Protein AF-A0A5J4SNT7-F1 (afdb_monomer)

Solvent-accessible surface area (backbone atoms only — not comparable to full-atom values): 12103 Å² total; per-residue (Å²): 135,90,83,84,77,77,83,80,76,66,86,78,70,76,77,79,67,93,61,86,72,79,62,50,72,71,27,48,51,52,26,48,53,50,50,53,53,43,68,78,40,42,68,60,55,51,53,56,29,48,77,66,75,66,65,48,70,68,52,49,52,51,38,52,52,53,49,40,53,39,26,30,68,73,50,86,74,92,50,66,64,66,51,46,56,53,49,33,52,52,48,46,52,52,50,51,57,50,52,53,52,51,51,54,51,50,53,51,51,52,50,53,51,50,56,49,54,54,50,53,52,53,52,50,52,55,51,52,53,51,50,53,42,50,50,57,51,50,51,53,52,50,50,53,41,53,77,76,40,54,73,69,56,32,50,51,47,52,55,50,64,74,41,54,87,84,60,51,60,67,61,50,20,73,74,67,78,45,54,52,66,56,52,52,49,53,53,50,51,54,51,51,51,58,72,68,35,63,65,59,51,50,51,51,48,64,60,68,74,117

Structure (mmCIF, N/CA/C/O backbone):
data_AF-A0A5J4SNT7-F1
#
_entry.id   AF-A0A5J4SNT7-F1
#
loop_
_atom_site.group_PDB
_atom_site.id
_atom_site.type_symbol
_atom_site.label_atom_id
_atom_site.label_alt_id
_atom_site.label_comp_id
_atom_site.label_asym_id
_atom_site.label_entity_id
_atom_site.label_seq_id
_atom_site.pdbx_PDB_ins_code
_atom_site.Cartn_x
_atom_site.Cartn_y
_atom_site.Cartn_z
_atom_site.occupancy
_atom_site.B_iso_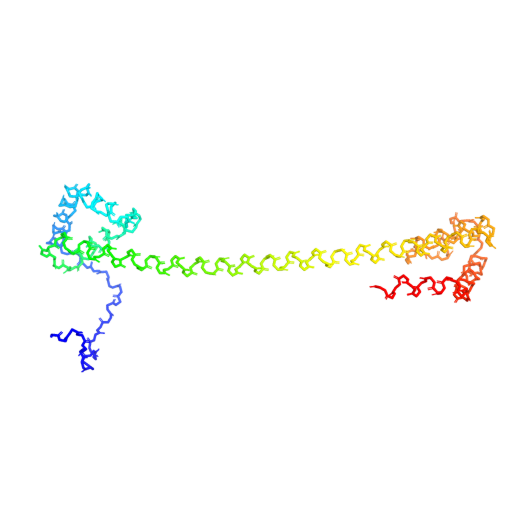or_equiv
_atom_site.auth_seq_id
_atom_site.auth_comp_id
_atom_site.auth_asym_id
_atom_site.auth_atom_id
_atom_site.pdbx_PDB_model_num
ATOM 1 N N . MET A 1 1 ? -31.719 -28.430 25.213 1.00 34.78 1 MET A N 1
ATOM 2 C CA . MET A 1 1 ? -32.317 -27.076 25.163 1.00 34.78 1 MET A CA 1
ATOM 3 C C . MET A 1 1 ? -31.913 -26.425 23.854 1.00 34.78 1 MET A C 1
ATOM 5 O O . MET A 1 1 ? -30.729 -26.205 23.641 1.00 34.78 1 MET A O 1
ATOM 9 N N . ILE A 1 2 ? -32.871 -26.209 22.953 1.00 31.12 2 ILE A N 1
ATOM 10 C CA . ILE A 1 2 ? -32.630 -25.654 21.617 1.00 31.12 2 ILE A CA 1
ATOM 11 C C . ILE A 1 2 ? -32.731 -24.134 21.728 1.00 31.12 2 ILE A C 1
ATOM 13 O O . ILE A 1 2 ? -33.821 -23.587 21.889 1.00 31.12 2 ILE A O 1
ATOM 17 N N . TYR A 1 3 ? -31.588 -23.457 21.684 1.00 41.41 3 TYR A N 1
ATOM 18 C CA . TYR A 1 3 ? -31.537 -22.004 21.601 1.00 41.41 3 TYR A CA 1
ATOM 19 C C . TYR A 1 3 ? -31.638 -21.579 20.136 1.00 41.41 3 TYR A C 1
ATOM 21 O O . TYR A 1 3 ? -30.741 -21.847 19.346 1.00 41.41 3 TYR A O 1
ATOM 29 N N . GLY A 1 4 ? -32.719 -20.872 19.802 1.00 49.88 4 GLY A N 1
ATOM 30 C CA . GLY A 1 4 ? -32.761 -19.978 18.647 1.00 49.88 4 GLY A CA 1
ATOM 31 C C . GLY A 1 4 ? -33.264 -20.579 17.338 1.00 49.88 4 GLY A C 1
ATOM 32 O O . GLY A 1 4 ? -32.484 -20.828 16.432 1.00 49.88 4 GLY A O 1
ATOM 33 N N . ASN A 1 5 ? -34.586 -20.668 17.175 1.00 40.50 5 ASN A N 1
ATOM 34 C CA . ASN A 1 5 ? -35.200 -20.319 15.892 1.00 40.50 5 ASN A CA 1
ATOM 35 C C . ASN A 1 5 ? -36.671 -19.941 16.106 1.00 40.50 5 ASN A C 1
ATOM 37 O O . ASN A 1 5 ? -37.537 -20.798 16.290 1.00 40.50 5 ASN A O 1
ATOM 41 N N . SER A 1 6 ? -36.973 -18.644 16.125 1.00 53.47 6 SER A N 1
ATOM 42 C CA . SER A 1 6 ? -38.349 -18.152 16.183 1.00 53.47 6 SER A CA 1
ATOM 43 C C . SER A 1 6 ? -39.002 -18.339 14.810 1.00 53.47 6 SER A C 1
ATOM 45 O O . SER A 1 6 ? -39.000 -17.407 14.009 1.00 53.47 6 SER A O 1
ATOM 47 N N . ARG A 1 7 ? -39.506 -19.558 14.556 1.00 46.84 7 ARG A N 1
ATOM 48 C CA . ARG A 1 7 ? -40.322 -20.047 13.419 1.00 46.84 7 ARG A CA 1
ATOM 49 C C . ARG A 1 7 ? -41.147 -18.967 12.686 1.00 46.84 7 ARG A C 1
ATOM 51 O O . ARG A 1 7 ? -42.356 -18.886 12.859 1.00 46.84 7 ARG A O 1
ATOM 58 N N . GLY A 1 8 ? -40.517 -18.115 11.880 1.00 50.66 8 GLY A N 1
ATOM 59 C CA . GLY A 1 8 ? -41.205 -17.142 11.021 1.00 50.66 8 GLY A CA 1
ATOM 60 C C . GLY A 1 8 ? -41.994 -16.011 11.710 1.00 50.66 8 GLY A C 1
ATOM 61 O O . GLY A 1 8 ? -42.564 -15.180 11.007 1.00 50.66 8 GLY A O 1
ATOM 62 N N . ASN A 1 9 ? -41.995 -15.890 13.043 1.00 46.34 9 ASN A N 1
ATOM 63 C CA . ASN A 1 9 ? -42.770 -14.871 13.783 1.00 46.34 9 ASN A CA 1
ATOM 64 C C . ASN A 1 9 ? -42.090 -13.483 13.863 1.00 46.34 9 ASN A C 1
ATOM 66 O O . ASN A 1 9 ? -42.285 -12.726 14.809 1.00 46.34 9 ASN A O 1
ATOM 70 N N . ASN A 1 10 ? -41.300 -13.114 12.851 1.00 57.38 10 ASN A N 1
ATOM 71 C CA . ASN A 1 10 ? -40.617 -11.814 12.772 1.00 57.38 10 ASN A CA 1
ATOM 72 C C . ASN A 1 10 ? -41.409 -10.746 11.991 1.00 57.38 10 ASN A C 1
ATOM 74 O O . ASN A 1 10 ? -40.852 -9.701 11.672 1.00 57.38 10 ASN A O 1
ATOM 78 N N . LYS A 1 11 ? -42.692 -10.984 11.678 1.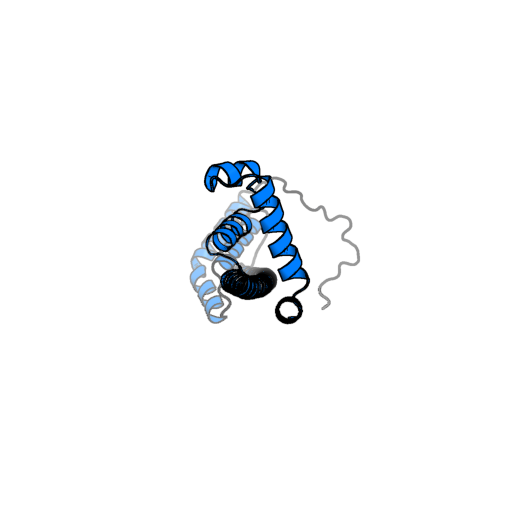00 50.22 11 LYS A N 1
ATOM 79 C CA . LYS A 1 11 ? -43.486 -10.123 10.778 1.00 50.22 11 LYS A CA 1
ATOM 80 C C . LYS A 1 11 ? -43.781 -8.712 11.319 1.00 50.22 11 LYS A C 1
ATOM 82 O O . LYS A 1 11 ? -44.055 -7.829 10.522 1.00 50.22 11 LYS A O 1
ATOM 87 N N . ASN A 1 12 ? -43.630 -8.477 12.628 1.00 46.34 12 ASN A N 1
ATOM 88 C CA . ASN A 1 12 ? -43.906 -7.183 13.279 1.00 46.34 12 ASN A CA 1
ATOM 89 C C . ASN A 1 12 ? -42.680 -6.562 13.977 1.00 46.34 12 ASN A C 1
ATOM 91 O O . ASN A 1 12 ? -42.817 -5.787 14.925 1.00 46.34 12 ASN A O 1
ATOM 95 N N . LYS A 1 13 ? -41.456 -6.904 13.557 1.00 54.69 13 LYS A N 1
ATOM 96 C CA . LYS A 1 13 ? -40.260 -6.229 14.078 1.00 54.69 13 LYS A CA 1
ATOM 97 C C . LYS A 1 13 ? -40.115 -4.867 13.405 1.00 54.69 13 LYS A C 1
ATOM 99 O O . LYS A 1 13 ? -39.511 -4.747 12.346 1.00 54.69 13 LYS A O 1
ATOM 104 N N . HIS A 1 14 ? -40.663 -3.832 14.034 1.00 45.19 14 HIS A N 1
ATOM 105 C CA . HIS A 1 14 ? -40.340 -2.454 13.686 1.00 45.19 14 HIS A CA 1
ATOM 106 C C . HIS A 1 14 ? -38.866 -2.199 14.008 1.00 45.19 14 HIS A C 1
ATOM 108 O O . HIS A 1 14 ? -38.476 -2.089 15.172 1.00 45.19 14 HIS A O 1
ATOM 114 N N . TYR A 1 15 ? -38.033 -2.112 12.975 1.00 50.12 15 TYR A N 1
ATOM 115 C CA . TYR A 1 15 ? -36.697 -1.554 13.111 1.00 50.12 15 TYR A CA 1
ATOM 116 C C . TYR A 1 15 ? -36.873 -0.085 13.482 1.00 50.12 15 TYR A C 1
ATOM 118 O O . TYR A 1 15 ? -37.334 0.721 12.675 1.00 50.12 15 TYR A O 1
ATOM 126 N N . LEU A 1 16 ? -36.588 0.241 14.742 1.00 46.38 16 LEU A N 1
ATOM 127 C CA . LEU A 1 16 ? -36.573 1.613 15.227 1.00 46.38 16 LEU A CA 1
ATOM 128 C C . LEU A 1 16 ? -35.542 2.385 14.391 1.00 46.38 16 LEU A C 1
ATOM 130 O O . LEU A 1 16 ? -34.340 2.301 14.643 1.00 46.38 16 LEU A O 1
ATOM 134 N N . THR A 1 17 ? -36.013 3.141 13.398 1.00 45.12 17 THR A N 1
ATOM 135 C CA . THR A 1 17 ? -35.302 4.309 12.874 1.00 45.12 17 THR A CA 1
ATOM 136 C C . THR A 1 17 ? -34.889 5.170 14.066 1.00 45.12 17 THR A C 1
ATOM 138 O O . THR A 1 17 ? -35.609 5.184 15.066 1.00 45.12 17 THR A O 1
ATOM 141 N N . LYS A 1 18 ? -33.716 5.823 14.002 1.00 46.06 18 LYS A N 1
ATOM 142 C CA . LYS A 1 18 ? -33.160 6.714 15.043 1.00 46.06 18 LYS A CA 1
ATOM 143 C C . LYS A 1 18 ? -34.158 7.834 15.399 1.00 46.06 18 LYS A C 1
ATOM 145 O O . LYS A 1 18 ? -34.003 8.977 14.996 1.00 46.06 18 LYS A O 1
ATOM 150 N N . LYS A 1 19 ? -35.210 7.502 16.141 1.00 48.84 19 LYS A N 1
ATOM 151 C CA . LYS A 1 19 ? -36.043 8.432 16.884 1.00 48.84 19 LYS A CA 1
ATOM 152 C C . LYS A 1 19 ? -35.165 8.916 18.024 1.00 48.84 19 LYS A C 1
ATOM 154 O O . LYS A 1 19 ? -34.514 8.086 18.661 1.00 48.84 19 LYS A O 1
ATOM 159 N N . ASN A 1 20 ? -35.138 10.224 18.261 1.00 52.22 20 ASN A N 1
ATOM 160 C CA . ASN A 1 20 ? -34.567 10.805 19.471 1.00 52.22 20 ASN A CA 1
ATOM 161 C C . ASN A 1 20 ? -35.189 10.074 20.663 1.00 52.22 20 ASN A C 1
ATOM 163 O O . ASN A 1 20 ? -36.351 10.299 21.002 1.00 52.22 20 ASN A O 1
ATOM 167 N N . LYS A 1 21 ? -34.467 9.094 21.211 1.00 58.69 21 LYS A N 1
ATOM 168 C CA . LYS A 1 21 ? -34.955 8.309 22.335 1.00 58.69 21 LYS A CA 1
ATOM 169 C C . LYS A 1 21 ? -34.925 9.243 23.529 1.00 58.69 21 LYS A C 1
ATOM 171 O O . LYS A 1 21 ? -33.850 9.608 23.994 1.00 58.69 21 LYS A O 1
ATOM 176 N N . LEU A 1 22 ? -36.106 9.655 23.969 1.00 60.50 22 LEU A N 1
ATOM 177 C CA . LEU A 1 22 ? -36.279 10.404 25.202 1.00 60.50 22 LEU A CA 1
ATOM 178 C C . LEU A 1 22 ? -35.740 9.540 26.347 1.00 60.50 22 LEU A C 1
ATOM 180 O O . LEU A 1 22 ? -36.200 8.419 26.562 1.00 60.50 22 LEU A O 1
ATOM 184 N N . THR A 1 23 ? -34.708 10.035 27.018 1.00 66.19 23 THR A N 1
ATOM 185 C CA . THR A 1 23 ? -34.144 9.425 28.220 1.00 66.19 23 THR A CA 1
ATOM 186 C C . THR A 1 23 ? -35.058 9.752 29.393 1.00 66.19 23 THR A C 1
ATOM 188 O O . THR A 1 23 ? -35.363 10.922 29.612 1.00 66.19 23 THR A O 1
ATOM 191 N N . SER A 1 24 ? -35.510 8.746 30.141 1.00 78.38 24 SER A N 1
ATOM 192 C CA . SER A 1 24 ? -36.202 8.981 31.412 1.00 78.38 24 SER A CA 1
ATOM 193 C C . SER A 1 24 ? -35.187 9.279 32.517 1.00 78.38 24 SER A C 1
ATOM 195 O O . SER A 1 24 ? -34.062 8.777 32.474 1.00 78.38 24 SER A O 1
ATOM 197 N N . GLU A 1 25 ? -35.589 10.041 33.535 1.00 79.38 25 GLU A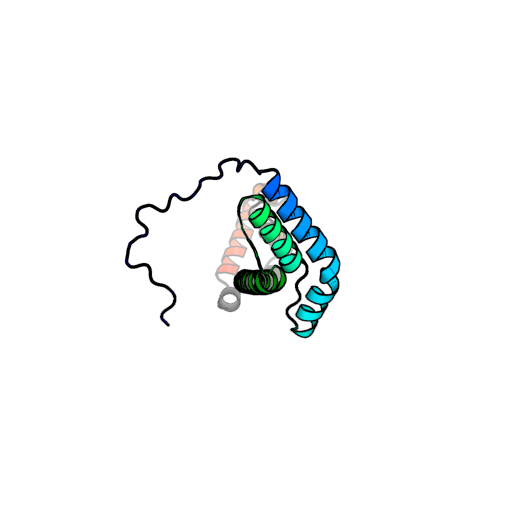 N 1
ATOM 198 C CA . GLU A 1 25 ? -34.760 10.301 34.725 1.00 79.38 25 GLU A CA 1
ATOM 199 C C . GLU A 1 25 ? -34.292 8.994 35.388 1.00 79.38 25 GLU A C 1
ATOM 201 O O . GLU A 1 25 ? -33.115 8.842 35.701 1.00 79.38 25 GLU A O 1
ATOM 206 N N . GLN A 1 26 ? -35.172 7.991 35.460 1.00 82.06 26 GLN A N 1
ATOM 207 C CA . GLN A 1 26 ? -34.846 6.655 35.977 1.00 82.06 26 GLN A CA 1
ATOM 208 C C . GLN A 1 26 ? -33.750 5.936 35.171 1.00 82.06 26 GLN A C 1
ATOM 210 O O . GLN A 1 26 ? -32.942 5.199 35.734 1.00 82.06 26 GLN A O 1
ATOM 215 N N . ASN A 1 27 ? -33.711 6.108 33.845 1.00 83.88 27 ASN A N 1
ATOM 216 C CA . ASN A 1 27 ? -32.673 5.484 33.022 1.00 83.88 27 ASN A CA 1
ATOM 217 C C . ASN A 1 27 ? -31.330 6.213 33.158 1.00 83.88 27 ASN A C 1
ATOM 219 O O . ASN A 1 27 ? -30.283 5.571 33.074 1.00 83.88 27 ASN A O 1
ATOM 223 N N . ILE A 1 28 ? -31.353 7.531 33.380 1.00 85.25 28 ILE A N 1
ATOM 224 C CA . ILE A 1 28 ? -30.153 8.328 33.668 1.00 85.25 28 ILE A CA 1
ATOM 225 C C . ILE A 1 28 ? -29.540 7.879 34.997 1.00 85.25 28 ILE A C 1
ATOM 227 O O . ILE A 1 28 ? -28.336 7.634 35.061 1.00 85.25 28 ILE A O 1
ATOM 231 N N . GLU A 1 29 ? -30.365 7.706 36.030 1.00 87.56 29 GLU A N 1
ATOM 232 C CA . GLU A 1 29 ? -29.931 7.222 37.343 1.00 87.56 29 GLU A CA 1
ATOM 233 C C . GLU A 1 29 ? -29.258 5.847 37.240 1.00 87.56 29 GLU A C 1
ATOM 235 O O . GLU A 1 29 ? -28.099 5.699 37.625 1.00 87.56 29 GLU A O 1
ATOM 240 N N . LYS A 1 30 ? -29.903 4.879 36.579 1.00 86.56 30 LYS A N 1
ATOM 241 C CA . LYS A 1 30 ? -29.327 3.543 36.336 1.00 86.56 30 LYS A CA 1
ATOM 242 C C . LYS A 1 30 ? -28.029 3.578 35.528 1.00 86.56 30 LYS A C 1
ATOM 244 O O . LYS A 1 30 ? -27.103 2.809 35.786 1.00 86.56 30 LYS A O 1
ATOM 249 N N . ALA A 1 31 ? -27.939 4.457 34.531 1.00 88.38 31 ALA A N 1
ATOM 250 C CA . ALA A 1 31 ? -26.723 4.607 33.739 1.00 88.38 31 ALA A CA 1
ATOM 251 C C . ALA A 1 31 ? -25.567 5.177 34.584 1.00 88.38 31 ALA A C 1
ATOM 253 O O . ALA A 1 31 ? -24.423 4.743 34.433 1.00 88.38 31 ALA A O 1
ATOM 254 N N . ASN A 1 32 ? -25.866 6.095 35.506 1.00 89.75 32 ASN A N 1
ATOM 255 C CA . ASN A 1 32 ? -24.898 6.636 36.459 1.00 89.75 32 ASN A CA 1
ATOM 256 C C . ASN A 1 32 ? -24.480 5.602 37.513 1.00 89.75 32 ASN A C 1
ATOM 258 O O . ASN A 1 32 ? -23.293 5.499 37.818 1.00 89.75 32 ASN A O 1
ATOM 262 N N . GLU A 1 33 ? -25.413 4.794 38.021 1.00 90.88 33 GLU A N 1
ATOM 263 C CA . GLU A 1 33 ? -25.107 3.663 38.907 1.00 90.88 33 GLU A CA 1
ATOM 264 C C . GLU A 1 33 ? -24.136 2.682 38.247 1.00 90.88 33 GLU A C 1
ATOM 266 O O . GLU A 1 33 ? -23.124 2.309 38.843 1.00 90.88 33 GLU A O 1
ATOM 271 N N . PHE A 1 34 ? -24.397 2.314 36.989 1.00 92.62 34 PHE A N 1
ATOM 272 C CA . PHE A 1 34 ? -23.485 1.484 36.206 1.00 92.62 34 PHE A CA 1
ATOM 273 C C . PHE A 1 34 ? -22.100 2.127 36.065 1.00 92.62 34 PHE A C 1
ATOM 275 O O . PHE A 1 34 ? -21.088 1.448 36.228 1.00 92.62 34 PHE A O 1
ATOM 282 N N . LEU A 1 35 ? -22.034 3.430 35.789 1.00 92.12 35 LEU A N 1
ATOM 283 C CA . LEU A 1 35 ? -20.770 4.144 35.608 1.00 92.12 35 LEU A CA 1
ATOM 284 C C . LEU A 1 35 ? -19.961 4.211 36.914 1.00 92.12 35 LEU A C 1
ATOM 286 O O . LEU A 1 35 ? -18.743 4.030 36.898 1.00 92.12 35 LEU A O 1
ATOM 290 N N . ASN A 1 36 ? -20.633 4.400 38.050 1.00 93.50 36 ASN A N 1
ATOM 291 C CA . ASN A 1 36 ? -20.015 4.345 39.375 1.00 93.50 36 ASN A CA 1
ATOM 292 C C . ASN A 1 36 ? -19.513 2.937 39.706 1.00 93.50 36 ASN A C 1
ATOM 294 O O . ASN A 1 36 ? -18.369 2.777 40.130 1.00 93.50 36 ASN A O 1
ATOM 298 N N . TRP A 1 37 ? -20.325 1.908 39.448 1.00 94.62 37 TRP A N 1
ATOM 299 C CA . TRP A 1 37 ? -19.898 0.517 39.581 1.00 94.62 37 TRP A CA 1
ATOM 300 C C . TRP A 1 37 ? -18.669 0.224 38.711 1.00 94.62 37 TRP A C 1
ATOM 302 O O . TRP A 1 37 ? -17.710 -0.387 39.183 1.00 94.62 37 TRP A O 1
ATOM 312 N N . PHE A 1 38 ? -18.668 0.695 37.463 1.00 92.88 38 PHE A N 1
ATOM 313 C CA . PHE A 1 38 ? -17.572 0.470 36.531 1.00 92.88 38 PHE A CA 1
ATOM 314 C C . PHE A 1 38 ? -16.278 1.118 37.021 1.00 92.88 38 PHE A C 1
ATOM 316 O O . PHE A 1 38 ? -15.257 0.444 37.063 1.00 92.88 38 PHE A O 1
ATOM 323 N N . LYS A 1 39 ? -16.327 2.377 37.476 1.00 92.56 39 LYS A N 1
ATOM 324 C CA . LYS A 1 39 ? -15.165 3.075 38.056 1.00 92.56 39 LYS A CA 1
ATOM 325 C C . LYS A 1 39 ? -14.526 2.295 39.207 1.00 92.56 39 LYS A C 1
ATOM 327 O O . LYS A 1 39 ? -13.307 2.219 39.279 1.00 92.56 39 LYS A O 1
ATOM 332 N N . LEU A 1 40 ? -15.336 1.686 40.077 1.00 93.81 40 LEU A N 1
ATOM 333 C CA . LEU A 1 40 ? -14.845 0.893 41.211 1.00 93.81 40 LEU A CA 1
ATOM 334 C C . LEU A 1 40 ? -14.259 -0.467 40.797 1.00 93.81 40 LEU A C 1
ATOM 336 O O . LEU A 1 40 ? -13.443 -1.026 41.521 1.00 93.81 40 LEU A O 1
ATOM 340 N N . ASN A 1 41 ? -14.683 -1.018 39.657 1.00 91.75 41 ASN A N 1
ATOM 341 C CA . ASN A 1 41 ? -14.305 -2.363 39.209 1.00 91.75 41 ASN A CA 1
ATOM 342 C C . ASN A 1 41 ? -13.368 -2.364 37.990 1.00 91.75 41 ASN A C 1
ATOM 344 O O . ASN A 1 41 ? -12.958 -3.435 37.542 1.00 91.75 41 ASN A O 1
ATOM 348 N N . GLN A 1 42 ? -13.025 -1.195 37.449 1.00 90.88 42 GLN A N 1
ATOM 349 C CA . GLN A 1 42 ? -12.283 -1.047 36.200 1.00 90.88 42 GLN A CA 1
ATOM 350 C C . GLN A 1 42 ? -10.950 -1.796 36.240 1.00 90.88 42 GLN A C 1
ATOM 352 O O . GLN A 1 42 ? -10.700 -2.631 35.372 1.00 90.88 42 GLN A O 1
ATOM 357 N N . ASP A 1 43 ? -10.131 -1.564 37.264 1.00 92.00 43 ASP A N 1
ATOM 358 C CA . ASP A 1 43 ? -8.812 -2.196 37.372 1.00 92.00 43 ASP A CA 1
ATOM 359 C C . ASP A 1 43 ? -8.918 -3.716 37.467 1.00 92.00 43 ASP A C 1
ATOM 361 O O . ASP A 1 43 ? -8.127 -4.449 36.874 1.00 92.00 43 ASP A O 1
ATOM 365 N N . PHE A 1 44 ? -9.929 -4.217 38.177 1.00 91.69 44 PHE A N 1
ATOM 366 C CA . PHE A 1 44 ? -10.184 -5.648 38.268 1.00 91.69 44 PHE A CA 1
ATOM 367 C C . PHE A 1 44 ? -10.558 -6.243 36.902 1.00 91.69 44 PHE A C 1
ATOM 369 O O . PHE A 1 44 ? -10.022 -7.284 36.518 1.00 91.69 44 PHE A O 1
ATOM 376 N N . LEU A 1 45 ? -11.441 -5.576 36.152 1.00 90.25 45 LEU A N 1
ATOM 377 C CA . LEU A 1 45 ? -11.862 -6.007 34.817 1.00 90.25 45 LEU A CA 1
ATOM 378 C C . LEU A 1 45 ? -10.698 -5.969 33.818 1.00 90.25 45 LEU A C 1
ATOM 380 O O . LEU A 1 45 ? -10.504 -6.927 33.073 1.00 90.25 45 LEU A O 1
ATOM 384 N N . ILE A 1 46 ? -9.888 -4.909 33.844 1.00 91.56 46 ILE A N 1
ATOM 385 C CA . ILE A 1 46 ? -8.688 -4.782 33.008 1.00 91.56 46 ILE A CA 1
ATOM 386 C C . ILE A 1 46 ? -7.709 -5.913 33.326 1.00 91.56 46 ILE A C 1
ATOM 388 O O . ILE A 1 46 ? -7.311 -6.655 32.431 1.00 91.56 46 ILE A O 1
ATOM 392 N N . ASN A 1 47 ? -7.377 -6.113 34.603 1.00 90.50 47 ASN A N 1
ATOM 393 C CA . ASN A 1 47 ? -6.459 -7.171 35.022 1.00 90.50 47 ASN A CA 1
ATOM 394 C C . ASN A 1 47 ? -6.972 -8.571 34.652 1.00 90.50 47 ASN A C 1
ATOM 396 O O . ASN A 1 47 ? -6.180 -9.445 34.292 1.00 90.50 47 ASN A O 1
ATOM 400 N N . GLN A 1 48 ? -8.288 -8.796 34.706 1.00 89.38 48 GLN A N 1
ATOM 401 C CA . GLN A 1 48 ? -8.898 -10.049 34.267 1.00 89.38 48 GLN A CA 1
ATOM 402 C C . GLN A 1 48 ? -8.669 -10.299 32.768 1.00 89.38 48 GLN A C 1
ATOM 404 O O . GLN A 1 48 ? -8.332 -11.421 32.385 1.00 89.38 48 GLN A O 1
ATOM 409 N N . GLU A 1 49 ? -8.820 -9.278 31.927 1.00 88.44 49 GLU A N 1
ATOM 410 C CA . GLU A 1 49 ? -8.648 -9.402 30.475 1.00 88.44 49 GLU A CA 1
ATOM 411 C C . GLU A 1 49 ? -7.172 -9.423 30.048 1.00 88.44 49 GLU A C 1
ATOM 413 O O . GLU A 1 49 ? -6.819 -10.141 29.110 1.00 88.44 49 GLU A O 1
ATOM 418 N N . ILE A 1 50 ? -6.285 -8.743 30.786 1.00 90.12 50 ILE A N 1
ATOM 419 C CA . ILE A 1 50 ? -4.827 -8.847 30.611 1.00 90.12 50 ILE A CA 1
ATOM 420 C C . ILE A 1 50 ? -4.366 -10.281 30.884 1.00 90.12 50 ILE A C 1
ATOM 422 O O . ILE A 1 50 ? -3.650 -10.860 30.072 1.00 90.12 50 ILE A O 1
ATOM 426 N N . ARG A 1 51 ? -4.830 -10.907 31.976 1.00 88.75 51 ARG A N 1
ATOM 427 C CA . ARG A 1 51 ? -4.513 -12.318 32.282 1.00 88.75 51 ARG A CA 1
ATOM 428 C C . ARG A 1 51 ? -4.996 -13.290 31.204 1.00 88.75 51 ARG A C 1
ATOM 430 O O . ARG A 1 51 ? -4.433 -14.368 31.059 1.00 88.75 51 ARG A O 1
ATOM 437 N N . ARG A 1 52 ? -6.040 -12.922 30.458 1.00 86.12 52 ARG A N 1
ATOM 438 C CA . ARG A 1 52 ? -6.574 -13.689 29.319 1.00 86.12 52 ARG A CA 1
ATOM 439 C C . ARG A 1 52 ? -5.868 -13.379 27.999 1.00 86.12 52 ARG A C 1
ATOM 441 O O . ARG A 1 52 ? -6.257 -13.943 26.982 1.00 86.12 52 ARG A O 1
ATOM 448 N N . ASN A 1 53 ? -4.878 -12.486 28.014 1.00 84.88 53 ASN A N 1
ATOM 449 C CA . ASN A 1 53 ? -4.167 -11.975 26.845 1.00 84.88 53 ASN A CA 1
ATOM 450 C C . ASN A 1 53 ? -5.096 -11.405 25.754 1.00 84.88 53 ASN A C 1
ATOM 452 O O . ASN A 1 53 ? -4.793 -11.469 24.568 1.00 84.88 53 ASN A O 1
ATOM 456 N N . ASN A 1 54 ? -6.249 -10.870 26.164 1.00 84.25 54 ASN A N 1
ATOM 457 C CA . ASN A 1 54 ? -7.301 -10.373 25.274 1.00 84.25 54 ASN A CA 1
ATOM 458 C C . ASN A 1 54 ? -7.639 -8.906 25.557 1.00 84.25 54 ASN A C 1
ATOM 460 O O . ASN A 1 54 ? -8.703 -8.424 25.163 1.00 84.25 54 ASN A O 1
ATOM 464 N N . TYR A 1 55 ? -6.770 -8.193 26.276 1.00 90.94 55 TYR A N 1
ATOM 465 C CA . TYR A 1 55 ? -6.993 -6.794 26.604 1.00 90.94 55 TYR A CA 1
ATOM 466 C C . TYR A 1 55 ? -6.706 -5.886 25.402 1.00 90.94 55 TYR A C 1
ATOM 468 O O . TYR A 1 55 ? -5.600 -5.857 24.870 1.00 90.94 55 TYR A O 1
ATOM 476 N N . ASN A 1 56 ? -7.717 -5.124 25.001 1.00 92.00 56 ASN A N 1
ATOM 477 C CA . ASN A 1 56 ? -7.670 -4.086 23.989 1.00 92.00 56 ASN A CA 1
ATOM 478 C C . ASN A 1 56 ? -8.421 -2.874 24.554 1.00 92.00 56 ASN A C 1
ATOM 480 O O . ASN A 1 56 ? -9.639 -2.918 24.738 1.00 92.00 56 ASN A O 1
ATOM 484 N N . HIS A 1 57 ? -7.676 -1.807 24.840 1.00 91.31 57 HIS A N 1
ATOM 485 C CA . HIS A 1 57 ? -8.191 -0.599 25.483 1.00 91.31 57 HIS A CA 1
ATOM 486 C C . HIS A 1 57 ? -9.325 0.069 24.686 1.00 91.31 57 HIS A C 1
ATOM 488 O O . HIS A 1 57 ? -10.320 0.507 25.270 1.00 91.31 57 HIS A O 1
ATOM 494 N N . ASP A 1 58 ? -9.217 0.105 23.359 1.00 92.06 58 ASP A N 1
ATOM 495 C CA . ASP A 1 58 ? -10.200 0.770 22.499 1.00 92.06 58 ASP A CA 1
ATOM 496 C C . ASP A 1 58 ? -11.519 0.003 22.498 1.00 92.06 58 ASP A C 1
ATOM 498 O O . ASP A 1 58 ? -12.588 0.573 22.721 1.00 92.06 58 ASP A O 1
ATOM 502 N N . VAL A 1 59 ? -11.441 -1.322 22.349 1.00 92.38 59 VAL A N 1
ATOM 503 C CA . VAL A 1 59 ? -12.613 -2.201 22.423 1.00 92.38 59 VAL A CA 1
ATOM 504 C C . VAL A 1 59 ? -13.238 -2.161 23.819 1.00 92.38 59 VAL A C 1
ATOM 506 O O . VAL A 1 59 ? -14.462 -2.211 23.957 1.00 92.38 59 VAL A O 1
ATOM 509 N N . PHE A 1 60 ? -12.423 -2.049 24.867 1.00 93.31 60 PHE A N 1
ATOM 510 C CA . PHE A 1 60 ? -12.883 -1.973 26.251 1.00 93.31 60 PHE A CA 1
ATOM 511 C C . PHE A 1 60 ? -13.668 -0.679 26.505 1.00 93.31 60 PHE A C 1
ATOM 513 O O . PHE A 1 60 ? -14.786 -0.719 27.026 1.00 93.31 60 PHE A O 1
ATOM 520 N N . THR A 1 61 ? -13.134 0.450 26.038 1.00 92.88 61 THR A N 1
ATOM 521 C CA . THR A 1 61 ? -13.771 1.771 26.122 1.00 92.88 61 THR A CA 1
ATOM 522 C C . THR A 1 61 ? -15.053 1.835 25.288 1.00 92.88 61 THR A C 1
ATOM 524 O O . THR A 1 61 ? -16.093 2.287 25.768 1.00 92.88 61 THR A O 1
ATOM 527 N N . ASP A 1 62 ? -15.036 1.312 24.063 1.00 92.69 62 ASP A N 1
ATOM 528 C CA . ASP A 1 62 ? -16.229 1.235 23.214 1.00 92.69 62 ASP A CA 1
ATOM 529 C C . ASP A 1 62 ? -17.314 0.337 23.836 1.00 92.69 62 ASP A C 1
ATOM 531 O O . ASP A 1 62 ? -18.506 0.652 23.805 1.00 92.69 62 ASP A O 1
ATOM 535 N N . THR A 1 63 ? -16.915 -0.755 24.495 1.00 93.50 63 THR A N 1
ATOM 536 C CA . THR A 1 63 ? -17.842 -1.628 25.230 1.00 93.50 63 THR A CA 1
ATOM 537 C C . THR A 1 63 ? -18.521 -0.887 26.379 1.00 93.50 63 THR A C 1
ATOM 539 O O . THR A 1 63 ? -19.744 -0.989 26.521 1.00 93.50 63 THR A O 1
ATOM 542 N N . LEU A 1 64 ? -17.762 -0.105 27.153 1.00 94.06 64 LEU A N 1
ATOM 543 C CA . LEU A 1 64 ? -18.299 0.760 28.205 1.00 94.06 64 LEU A CA 1
ATOM 544 C C . LEU A 1 64 ? -19.348 1.726 27.643 1.00 94.06 64 LEU A C 1
ATOM 546 O O . LEU A 1 64 ? -20.479 1.757 28.133 1.00 94.06 64 LEU A O 1
ATOM 550 N N . LEU A 1 65 ? -19.005 2.467 26.586 1.00 92.31 65 LEU A N 1
ATOM 551 C CA . LEU A 1 65 ? -19.901 3.449 25.969 1.00 92.31 65 LEU A CA 1
ATOM 552 C C . LEU A 1 65 ? -21.165 2.794 25.403 1.00 92.31 65 LEU A C 1
ATOM 554 O O . LEU A 1 65 ? -22.277 3.288 25.603 1.00 92.31 65 LEU A O 1
ATOM 558 N N . LYS A 1 66 ? -21.029 1.646 24.732 1.00 90.88 66 LYS A N 1
ATOM 559 C CA . LYS A 1 66 ? -22.166 0.876 24.207 1.00 90.88 66 LYS A CA 1
ATOM 560 C C . LYS A 1 66 ? -23.089 0.397 25.319 1.00 90.88 66 LYS A C 1
ATOM 562 O O . LYS A 1 66 ? -24.308 0.432 25.147 1.00 90.88 66 LYS A O 1
ATOM 567 N N . MET A 1 67 ? -22.540 -0.069 26.438 1.00 91.69 67 MET A N 1
ATOM 568 C CA . MET A 1 67 ? -23.341 -0.498 27.582 1.00 91.69 67 MET A CA 1
ATOM 569 C C . MET A 1 67 ? -24.041 0.671 28.262 1.00 91.69 67 MET A C 1
ATOM 571 O O . MET A 1 67 ? -25.252 0.593 28.457 1.00 91.69 67 MET A O 1
ATOM 575 N N . TYR A 1 68 ? -23.320 1.760 28.528 1.00 91.00 68 TYR A N 1
ATOM 576 C CA . TYR A 1 68 ? -23.882 2.986 29.089 1.00 91.00 68 TYR A CA 1
ATOM 577 C C . TYR A 1 68 ? -25.057 3.491 28.245 1.00 91.00 68 TYR A C 1
ATOM 579 O O . TYR A 1 68 ? -26.170 3.636 28.746 1.00 91.00 68 TYR A O 1
ATOM 587 N N . ASN A 1 69 ? -24.852 3.632 26.932 1.00 88.88 69 ASN A N 1
ATOM 588 C CA . ASN A 1 69 ? -25.898 4.059 26.006 1.00 88.88 69 ASN A CA 1
ATOM 589 C C . ASN A 1 69 ? -27.084 3.084 25.984 1.00 88.88 69 ASN A C 1
ATOM 591 O O . ASN A 1 69 ? -28.237 3.501 25.904 1.00 88.88 69 ASN A O 1
ATOM 595 N N . LYS A 1 70 ? -26.841 1.771 26.066 1.00 87.50 70 LYS A N 1
ATOM 596 C CA . LYS A 1 70 ? -27.933 0.791 26.134 1.00 87.50 70 LYS A CA 1
ATOM 597 C C . LYS A 1 70 ? -28.781 0.974 27.391 1.00 87.50 70 LYS A C 1
ATOM 599 O O . LYS A 1 70 ? -30.005 0.961 27.264 1.00 87.50 70 LYS A O 1
ATOM 604 N N . ILE A 1 71 ? -28.159 1.156 28.556 1.00 87.75 71 ILE A N 1
ATOM 605 C CA . ILE A 1 71 ? -28.861 1.379 29.831 1.00 87.75 71 ILE A CA 1
ATOM 606 C C . ILE A 1 71 ? -29.647 2.689 29.771 1.00 87.75 71 ILE A C 1
ATOM 608 O O . ILE A 1 71 ? -30.857 2.680 29.991 1.00 87.75 71 ILE A O 1
ATOM 612 N N . LEU A 1 72 ? -28.991 3.771 29.340 1.00 86.56 72 LEU A N 1
ATOM 613 C CA . LEU A 1 72 ? -29.579 5.103 29.193 1.00 86.56 72 LEU A CA 1
ATOM 614 C C . LEU A 1 72 ? -30.870 5.092 28.355 1.00 86.56 72 LEU A C 1
ATOM 616 O O . LEU A 1 72 ? -31.805 5.848 28.617 1.00 86.56 72 LEU A O 1
ATOM 620 N N . TYR A 1 73 ? -30.938 4.218 27.348 1.00 82.19 73 TYR A N 1
ATOM 621 C CA . TYR A 1 73 ? -32.042 4.212 26.397 1.00 82.19 73 TYR A CA 1
ATOM 622 C C . TYR A 1 73 ? -33.142 3.175 26.623 1.00 82.19 73 TYR A C 1
ATOM 624 O O . TYR A 1 73 ? -34.208 3.406 26.058 1.00 82.19 73 TYR A O 1
ATOM 632 N N . ASN A 1 74 ? -32.909 2.063 27.341 1.00 80.50 74 ASN A N 1
ATOM 633 C CA . ASN A 1 74 ? -33.952 1.223 27.984 1.00 80.50 74 ASN A CA 1
ATOM 634 C C . ASN A 1 74 ? -33.444 -0.114 28.572 1.00 80.50 74 ASN A C 1
ATOM 636 O O . ASN A 1 74 ? -34.258 -0.954 28.966 1.00 80.50 74 ASN A O 1
ATOM 640 N N . ALA A 1 75 ? -32.146 -0.422 28.517 1.00 79.88 75 ALA A N 1
ATOM 641 C CA . ALA A 1 75 ? -31.676 -1.755 28.887 1.00 79.88 75 ALA A CA 1
ATOM 642 C C . ALA A 1 75 ? -31.701 -1.945 30.407 1.00 79.88 75 ALA A C 1
ATOM 644 O O . ALA A 1 75 ? -31.036 -1.223 31.142 1.00 79.88 75 ALA A O 1
ATOM 645 N N . GLN A 1 76 ? -32.431 -2.962 30.863 1.00 81.44 76 GLN A N 1
ATOM 646 C CA . GLN A 1 76 ? -32.365 -3.437 32.242 1.00 81.44 76 GLN A CA 1
ATOM 647 C C . GLN A 1 76 ? -31.251 -4.483 32.334 1.00 81.44 76 GLN A C 1
ATOM 649 O O . GLN A 1 76 ? -31.307 -5.507 31.649 1.00 81.44 76 GLN A O 1
ATOM 654 N N . ILE A 1 77 ? -30.226 -4.212 33.140 1.00 82.94 77 ILE A N 1
ATOM 655 C CA . ILE A 1 77 ? -29.090 -5.115 33.342 1.00 82.94 77 ILE A CA 1
ATOM 656 C C . ILE A 1 77 ? -28.984 -5.403 34.834 1.00 82.94 77 ILE A C 1
ATOM 658 O O . ILE A 1 77 ? -28.735 -4.497 35.618 1.00 82.94 77 ILE A O 1
ATOM 662 N N . ASN A 1 78 ? -29.165 -6.669 35.206 1.00 82.56 78 ASN A N 1
ATOM 663 C CA . ASN A 1 78 ? -29.114 -7.100 36.605 1.00 82.56 78 ASN A CA 1
ATOM 664 C C . ASN A 1 78 ? -27.693 -7.499 37.040 1.00 82.56 78 ASN A C 1
ATOM 666 O O . ASN A 1 78 ? -27.345 -7.361 38.205 1.00 82.56 78 ASN A O 1
ATOM 670 N N . ASP A 1 79 ? -26.873 -7.996 36.107 1.00 88.88 79 ASP A N 1
ATOM 671 C CA . ASP A 1 79 ? -25.477 -8.378 36.345 1.00 88.88 79 ASP A CA 1
ATOM 672 C C . ASP A 1 79 ? -24.558 -7.590 35.409 1.00 88.88 79 ASP A C 1
ATOM 674 O O . ASP A 1 79 ? -24.343 -7.960 34.249 1.00 88.88 79 ASP A O 1
ATOM 678 N N . TYR A 1 80 ? -24.024 -6.479 35.918 1.00 89.44 80 TYR A N 1
ATOM 679 C CA . TYR A 1 80 ? -23.112 -5.628 35.159 1.00 89.44 80 TYR A CA 1
ATOM 680 C C . TYR A 1 80 ? -21.822 -6.355 34.780 1.00 89.44 80 TYR A C 1
ATOM 682 O O . TYR A 1 80 ? -21.337 -6.174 33.664 1.00 89.44 80 TYR A O 1
ATOM 690 N N . ARG A 1 81 ? -21.293 -7.223 35.652 1.00 89.25 81 ARG A N 1
ATOM 691 C CA . ARG A 1 81 ? -20.033 -7.931 35.406 1.00 89.25 81 ARG A CA 1
ATOM 692 C C . ARG A 1 81 ? -20.187 -8.942 34.281 1.00 89.25 81 ARG A C 1
ATOM 694 O O . ARG A 1 81 ? -19.451 -8.877 33.297 1.00 89.25 81 ARG A O 1
ATOM 701 N N . GLY A 1 82 ? -21.139 -9.865 34.412 1.00 87.94 82 GLY A N 1
ATOM 702 C CA . GLY A 1 82 ? -21.363 -10.911 33.417 1.00 87.94 82 GLY A CA 1
ATOM 703 C C . GLY A 1 82 ? -21.754 -10.331 32.061 1.00 87.94 82 GLY A C 1
ATOM 704 O O . GLY A 1 82 ? -21.254 -10.773 31.020 1.00 87.94 82 GLY A O 1
ATOM 705 N N . TYR A 1 83 ? -22.587 -9.288 32.064 1.00 91.06 83 TYR A N 1
ATOM 706 C CA . TYR A 1 83 ? -22.971 -8.610 30.833 1.00 91.06 83 TYR A CA 1
ATOM 707 C C . TYR A 1 83 ? -21.787 -7.876 30.190 1.00 91.06 83 TYR A C 1
ATOM 709 O O . TYR A 1 83 ? -21.601 -7.997 28.977 1.00 91.06 83 TYR A O 1
ATOM 717 N N . PHE A 1 84 ? -20.951 -7.186 30.977 1.00 91.62 84 PHE A N 1
ATOM 718 C CA . PHE A 1 84 ? -19.760 -6.503 30.468 1.00 91.62 84 PHE A CA 1
ATOM 719 C C . PHE A 1 84 ? -18.750 -7.479 29.875 1.00 91.62 84 PHE A C 1
ATOM 721 O O . PHE A 1 84 ? -18.348 -7.300 28.728 1.00 91.62 84 PHE A O 1
ATOM 728 N N . SER A 1 85 ? -18.402 -8.560 30.579 1.00 89.38 85 SER A N 1
ATOM 729 C CA . SER A 1 85 ? -17.474 -9.569 30.050 1.00 89.38 85 SER A CA 1
ATOM 730 C C . SER A 1 85 ? -17.972 -10.183 28.737 1.00 89.38 85 SER A C 1
ATOM 732 O O . SER A 1 85 ? -17.191 -10.386 27.808 1.00 89.38 85 SER A O 1
ATOM 734 N N . ARG A 1 86 ? -19.280 -10.447 28.619 1.00 89.69 86 ARG A N 1
ATOM 735 C CA . ARG A 1 86 ? -19.869 -10.991 27.386 1.00 89.69 86 ARG A CA 1
ATOM 736 C C . ARG A 1 86 ? -19.876 -9.977 26.242 1.00 89.69 86 ARG A C 1
ATOM 738 O O . ARG A 1 86 ? -19.590 -10.342 25.097 1.00 89.69 86 ARG A O 1
ATOM 745 N N . ALA A 1 87 ? -20.226 -8.727 26.537 1.00 91.56 87 ALA A N 1
ATOM 746 C CA . ALA A 1 87 ? -20.223 -7.646 25.560 1.00 91.56 87 ALA A CA 1
ATOM 747 C C . ALA A 1 87 ? -18.802 -7.382 25.048 1.00 91.56 87 ALA A C 1
ATOM 749 O O . ALA A 1 87 ? -18.600 -7.326 23.837 1.00 91.56 87 ALA A O 1
ATOM 750 N N . TYR A 1 88 ? -17.830 -7.327 25.959 1.00 93.00 88 TYR A N 1
ATOM 751 C CA . TYR A 1 88 ? -16.421 -7.142 25.643 1.00 93.00 88 TYR A CA 1
ATOM 752 C C . TYR A 1 88 ? -15.901 -8.264 24.746 1.00 93.00 88 TYR A C 1
ATOM 754 O O . TYR A 1 88 ? -15.423 -7.987 23.654 1.00 93.00 88 TYR A O 1
ATOM 762 N N . TYR A 1 89 ? -16.113 -9.531 25.120 1.00 90.50 89 TYR A N 1
ATOM 763 C CA . TYR A 1 89 ? -15.725 -10.677 24.290 1.00 90.50 89 TYR A CA 1
ATOM 764 C C . TYR A 1 89 ? -16.291 -10.594 22.864 1.00 90.50 89 TYR A C 1
ATOM 766 O O . TYR A 1 89 ? -15.573 -10.792 21.884 1.00 90.50 89 TYR A O 1
ATOM 774 N N . THR A 1 90 ? -17.580 -10.263 22.742 1.00 91.50 90 THR A N 1
ATOM 775 C CA . THR A 1 90 ? -18.247 -10.153 21.437 1.00 91.50 90 THR A CA 1
ATOM 776 C C . THR A 1 90 ? -17.653 -9.019 20.602 1.00 91.50 90 THR A C 1
ATOM 778 O O . THR A 1 90 ? -17.400 -9.202 19.413 1.00 91.50 90 THR A O 1
ATOM 781 N N . ASN A 1 91 ? -17.406 -7.861 21.218 1.00 92.00 91 ASN A N 1
ATOM 782 C CA . ASN A 1 91 ? -16.817 -6.711 20.539 1.00 92.00 91 ASN A CA 1
ATOM 783 C C . ASN A 1 91 ? -15.361 -6.986 20.131 1.00 92.00 91 ASN A C 1
ATOM 785 O O . ASN A 1 91 ? -14.983 -6.654 19.012 1.00 92.00 91 ASN A O 1
ATOM 789 N N . THR A 1 92 ? -14.571 -7.655 20.975 1.00 91.62 92 THR A N 1
ATOM 790 C CA . THR A 1 92 ? -13.188 -8.049 20.664 1.00 91.62 92 THR A CA 1
ATOM 791 C C . THR A 1 92 ? -13.145 -9.027 19.499 1.00 91.62 92 THR A C 1
ATOM 793 O O . THR A 1 92 ? -12.349 -8.858 18.579 1.00 91.62 92 THR A O 1
ATOM 796 N N . PHE A 1 93 ? -14.041 -10.016 19.484 1.00 90.06 93 PHE A N 1
ATOM 797 C CA . PHE A 1 93 ? -14.153 -10.944 18.362 1.00 90.06 93 PHE A CA 1
ATOM 798 C C . PHE A 1 93 ? -14.494 -10.214 17.055 1.00 90.06 93 PHE A C 1
ATOM 800 O O . PHE A 1 93 ? -13.831 -10.417 16.041 1.00 90.06 93 PHE A O 1
ATOM 807 N N . GLN A 1 94 ? -15.484 -9.316 17.084 1.00 89.94 94 GLN A N 1
ATOM 808 C CA . GLN A 1 94 ? -15.863 -8.516 15.915 1.00 89.94 94 GLN A CA 1
ATOM 809 C C . GLN A 1 94 ? -14.720 -7.620 15.429 1.00 89.94 94 GLN A C 1
ATOM 811 O O . GLN A 1 94 ? -14.456 -7.577 14.229 1.00 89.94 94 GLN A O 1
ATOM 816 N N . TYR A 1 95 ? -14.028 -6.947 16.351 1.00 92.12 95 TYR A N 1
ATOM 817 C CA . TYR A 1 95 ? -12.863 -6.120 16.050 1.00 92.12 95 TYR A CA 1
ATOM 818 C C . TYR A 1 95 ? -11.767 -6.937 15.360 1.00 92.12 95 TYR A C 1
ATOM 820 O O . TYR A 1 95 ? -11.286 -6.546 14.300 1.00 92.12 95 TYR A O 1
ATOM 828 N N . ASN A 1 96 ? -11.435 -8.114 15.897 1.00 89.38 96 ASN A N 1
ATOM 829 C CA . ASN A 1 96 ? -10.432 -8.993 15.302 1.00 89.38 96 ASN A CA 1
ATOM 830 C C . ASN A 1 96 ? -10.849 -9.468 13.904 1.00 89.38 96 ASN A C 1
ATOM 832 O O . ASN A 1 96 ? -10.029 -9.449 12.994 1.00 89.38 96 ASN A O 1
ATOM 836 N N . CYS A 1 97 ? -12.120 -9.824 13.693 1.00 88.00 97 CYS A N 1
ATOM 837 C CA . CYS A 1 97 ? -12.610 -10.195 12.364 1.00 88.00 97 CYS A CA 1
ATOM 838 C C . CYS A 1 97 ? -12.489 -9.057 11.343 1.00 88.00 97 CYS A C 1
ATOM 840 O O . CYS A 1 97 ? -12.176 -9.320 10.183 1.00 88.00 97 CYS A O 1
ATOM 842 N N . LEU A 1 98 ? -12.763 -7.812 11.744 1.00 89.75 98 LEU A N 1
ATOM 843 C CA . LEU A 1 98 ? -12.601 -6.648 10.869 1.00 89.75 98 LEU A CA 1
ATOM 844 C C . LEU A 1 98 ? -11.122 -6.401 10.565 1.00 89.75 98 LEU A C 1
ATOM 846 O O . LEU A 1 98 ? -10.749 -6.326 9.399 1.00 89.75 98 LEU A O 1
ATOM 850 N N . LYS A 1 99 ? -10.274 -6.409 11.595 1.00 88.94 99 LYS A N 1
ATOM 851 C CA . LYS A 1 99 ? -8.828 -6.220 11.456 1.00 88.94 99 LYS A CA 1
ATOM 852 C C . LYS A 1 99 ? -8.174 -7.290 10.579 1.00 88.94 99 LYS A C 1
ATOM 854 O O . LYS A 1 99 ? -7.326 -6.978 9.755 1.00 88.94 99 LYS A O 1
ATOM 859 N N . SER A 1 100 ? -8.587 -8.554 10.696 1.00 86.44 100 SER A N 1
ATOM 860 C CA . SER A 1 100 ? -8.098 -9.625 9.818 1.00 86.44 100 SER A CA 1
ATOM 861 C C . SER A 1 100 ? -8.464 -9.394 8.351 1.00 86.44 100 SER A C 1
ATOM 863 O O . SER A 1 100 ? -7.661 -9.706 7.477 1.00 86.44 100 SER A O 1
ATOM 865 N N . LYS A 1 101 ? -9.649 -8.837 8.067 1.00 85.38 101 LYS A N 1
ATOM 866 C CA . LYS A 1 101 ? -10.049 -8.487 6.696 1.00 85.38 101 LYS A CA 1
ATOM 867 C C . LYS A 1 101 ? -9.245 -7.310 6.152 1.00 85.38 101 LYS A C 1
ATOM 869 O O . LYS A 1 101 ? -8.823 -7.365 5.004 1.00 85.38 101 LYS A O 1
ATOM 874 N N . GLU A 1 102 ? -9.018 -6.283 6.968 1.00 84.94 102 GLU A N 1
ATOM 875 C CA . GLU A 1 102 ? -8.169 -5.142 6.600 1.00 84.94 102 GLU A CA 1
ATOM 876 C C . GLU A 1 102 ? -6.734 -5.590 6.316 1.00 84.94 102 GLU A C 1
ATOM 878 O O . GLU A 1 102 ? -6.175 -5.238 5.285 1.00 84.94 102 GLU A O 1
ATOM 883 N N . ASN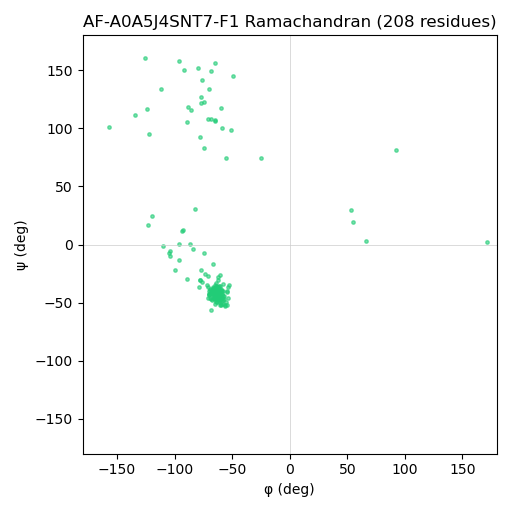 A 1 103 ? -6.166 -6.448 7.167 1.00 82.94 103 ASN A N 1
ATOM 884 C CA . ASN A 1 103 ? -4.827 -6.992 6.952 1.00 82.94 103 ASN A CA 1
ATOM 885 C C . ASN A 1 103 ? -4.729 -7.803 5.651 1.00 82.94 103 ASN A C 1
ATOM 887 O O . ASN A 1 103 ? -3.747 -7.665 4.931 1.00 82.94 103 ASN A O 1
ATOM 891 N N . ALA A 1 104 ? -5.735 -8.625 5.335 1.00 79.56 104 ALA A N 1
ATOM 892 C CA . ALA A 1 104 ? -5.759 -9.387 4.086 1.00 79.56 104 ALA A CA 1
ATOM 893 C C . ALA A 1 104 ? -5.842 -8.474 2.850 1.00 79.56 104 ALA A C 1
ATOM 895 O O . ALA A 1 104 ? -5.185 -8.733 1.846 1.00 79.56 104 ALA A O 1
ATOM 896 N N . LEU A 1 105 ? -6.618 -7.388 2.933 1.00 79.44 105 LEU A N 1
ATOM 897 C CA . LEU A 1 105 ? -6.690 -6.385 1.871 1.00 79.44 105 LEU A CA 1
ATOM 898 C C . LEU A 1 105 ? -5.346 -5.667 1.690 1.00 79.44 105 LEU A C 1
ATOM 900 O O . LEU A 1 105 ? -4.876 -5.535 0.566 1.00 79.44 105 LEU A O 1
ATOM 904 N N . ASN A 1 106 ? -4.712 -5.251 2.787 1.00 76.62 106 ASN A N 1
ATOM 905 C CA . ASN A 1 106 ? -3.420 -4.567 2.745 1.00 76.62 106 ASN A CA 1
ATOM 906 C C . ASN A 1 106 ? -2.319 -5.463 2.165 1.00 76.62 106 ASN A C 1
ATOM 908 O O . ASN A 1 106 ? -1.545 -4.997 1.341 1.00 76.62 106 ASN A O 1
ATOM 912 N N . GLN A 1 107 ? -2.300 -6.753 2.518 1.00 77.75 107 GLN A N 1
ATOM 913 C CA . GLN A 1 107 ? -1.373 -7.721 1.920 1.00 77.75 107 GLN A CA 1
ATOM 914 C C . GLN A 1 107 ? -1.579 -7.873 0.409 1.00 77.75 107 GLN A C 1
ATOM 916 O O . GLN A 1 107 ? -0.606 -7.962 -0.330 1.00 77.75 107 GLN A O 1
ATOM 921 N N . SER A 1 108 ? -2.830 -7.877 -0.065 1.00 74.19 108 SER A N 1
ATOM 922 C CA . SER A 1 108 ? -3.111 -7.899 -1.506 1.00 74.19 108 SER A CA 1
ATOM 923 C C . SER A 1 108 ? -2.551 -6.658 -2.202 1.00 74.19 108 SER A C 1
ATOM 925 O O . SER A 1 108 ? -1.905 -6.782 -3.232 1.00 74.19 108 SER A O 1
ATOM 927 N N . ILE A 1 109 ? -2.755 -5.476 -1.614 1.00 75.31 109 ILE A N 1
ATOM 928 C CA . ILE A 1 109 ? -2.266 -4.207 -2.169 1.00 75.31 109 ILE A CA 1
ATOM 929 C C . ILE A 1 109 ? -0.732 -4.168 -2.192 1.00 75.31 109 ILE A C 1
ATOM 931 O O . ILE A 1 109 ? -0.149 -3.722 -3.175 1.00 75.31 109 ILE A O 1
ATOM 935 N N . GLU A 1 110 ? -0.068 -4.629 -1.129 1.00 71.62 110 GLU A N 1
ATOM 936 C CA . GLU A 1 110 ? 1.398 -4.701 -1.074 1.00 71.62 110 GLU A CA 1
ATOM 937 C C . GLU A 1 110 ? 1.963 -5.621 -2.163 1.00 71.62 110 GLU A C 1
ATOM 939 O O . GLU A 1 110 ? 2.920 -5.240 -2.837 1.00 71.62 110 GLU A O 1
ATOM 944 N N . ASN A 1 111 ? 1.335 -6.778 -2.391 1.00 72.56 111 ASN A N 1
ATOM 945 C CA . ASN A 1 111 ? 1.733 -7.691 -3.461 1.00 72.56 111 ASN A CA 1
ATOM 946 C C . ASN A 1 111 ? 1.560 -7.051 -4.849 1.00 72.56 111 ASN A C 1
ATOM 948 O O . ASN A 1 111 ? 2.489 -7.096 -5.651 1.00 72.56 111 ASN A O 1
ATOM 952 N N . ASP A 1 112 ? 0.424 -6.393 -5.109 1.00 66.06 112 ASP A N 1
ATOM 953 C CA . ASP A 1 112 ? 0.156 -5.725 -6.394 1.00 66.06 112 ASP A CA 1
ATOM 954 C C . ASP A 1 112 ? 1.170 -4.595 -6.677 1.00 66.06 112 ASP A C 1
ATOM 956 O O . ASP A 1 112 ? 1.645 -4.417 -7.804 1.00 66.06 112 ASP A O 1
ATOM 960 N N . ILE A 1 113 ? 1.537 -3.823 -5.645 1.00 73.38 113 ILE A N 1
ATOM 961 C CA . ILE A 1 113 ? 2.563 -2.774 -5.748 1.00 73.38 113 ILE A CA 1
ATOM 962 C C . ILE A 1 113 ? 3.923 -3.391 -6.075 1.00 73.38 113 ILE A C 1
ATOM 964 O O . ILE A 1 113 ? 4.647 -2.866 -6.922 1.00 73.38 113 ILE A O 1
ATOM 968 N N . GLN A 1 114 ? 4.274 -4.497 -5.421 1.00 69.25 114 GLN A N 1
ATOM 969 C CA . GLN A 1 114 ? 5.559 -5.150 -5.630 1.00 69.25 114 GLN A CA 1
ATOM 970 C C . GLN A 1 114 ? 5.678 -5.749 -7.038 1.00 69.25 114 GLN A C 1
ATOM 972 O O . GLN A 1 114 ? 6.690 -5.522 -7.699 1.00 69.25 114 GLN A O 1
ATOM 977 N N . GLU A 1 115 ? 4.621 -6.391 -7.545 1.00 65.69 115 GLU A N 1
ATOM 978 C CA . GLU A 1 115 ? 4.563 -6.856 -8.938 1.00 65.69 115 GLU A CA 1
ATOM 979 C C . GLU A 1 115 ? 4.697 -5.696 -9.937 1.00 65.69 115 GLU A C 1
ATOM 981 O O . GLU A 1 115 ? 5.383 -5.814 -10.952 1.00 65.69 115 GLU A O 1
ATOM 986 N N . THR A 1 116 ? 4.082 -4.544 -9.654 1.00 66.50 116 THR A N 1
ATOM 987 C CA . THR A 1 116 ? 4.190 -3.358 -10.522 1.00 66.50 116 THR A CA 1
ATOM 988 C C . THR A 1 116 ? 5.629 -2.836 -10.581 1.00 66.50 116 THR A C 1
ATOM 990 O O . THR A 1 116 ? 6.156 -2.595 -11.665 1.00 66.50 116 THR A O 1
ATOM 993 N N . ILE A 1 117 ? 6.298 -2.720 -9.429 1.00 69.69 117 ILE A N 1
ATOM 994 C CA . ILE A 1 117 ? 7.691 -2.254 -9.350 1.00 69.69 117 ILE A CA 1
ATOM 995 C C . ILE A 1 117 ? 8.640 -3.208 -10.090 1.00 69.69 117 ILE A C 1
ATOM 997 O O . ILE A 1 117 ? 9.546 -2.755 -10.789 1.00 69.69 117 ILE A O 1
ATOM 1001 N N . GLU A 1 118 ? 8.447 -4.521 -9.951 1.00 64.88 118 GLU A N 1
ATOM 1002 C CA . GLU A 1 118 ? 9.272 -5.522 -10.636 1.00 64.88 118 GLU A CA 1
ATOM 1003 C C . GLU A 1 118 ? 9.125 -5.435 -12.163 1.00 64.88 118 GLU A C 1
ATOM 1005 O O . GLU A 1 118 ? 10.132 -5.439 -12.879 1.00 64.88 118 GLU A O 1
ATOM 1010 N N . ASN A 1 119 ? 7.898 -5.253 -12.658 1.00 63.97 119 ASN A N 1
ATOM 1011 C CA . ASN A 1 119 ? 7.632 -5.064 -14.085 1.00 63.97 119 ASN A CA 1
ATOM 1012 C C . ASN A 1 119 ? 8.269 -3.772 -14.634 1.00 63.97 119 ASN A C 1
ATOM 1014 O O . ASN A 1 119 ? 8.899 -3.800 -15.695 1.00 63.97 119 ASN A O 1
ATOM 1018 N N . ASP A 1 120 ? 8.180 -2.661 -13.898 1.00 65.88 120 ASP A N 1
ATOM 1019 C CA . ASP A 1 120 ? 8.764 -1.373 -14.302 1.00 65.88 120 ASP A CA 1
ATOM 1020 C C . ASP A 1 120 ? 10.302 -1.435 -14.391 1.00 65.88 120 ASP A C 1
ATOM 1022 O O . ASP A 1 120 ? 10.919 -0.864 -15.301 1.00 65.88 120 ASP A O 1
ATOM 1026 N N . ILE A 1 121 ? 10.948 -2.158 -13.468 1.00 69.94 121 ILE A N 1
ATOM 1027 C CA . ILE A 1 121 ? 12.400 -2.389 -13.492 1.00 69.94 121 ILE A CA 1
ATOM 1028 C C . ILE A 1 121 ? 12.785 -3.227 -14.716 1.00 69.94 121 ILE A C 1
ATOM 1030 O O . ILE A 1 121 ? 13.766 -2.912 -15.399 1.00 69.94 121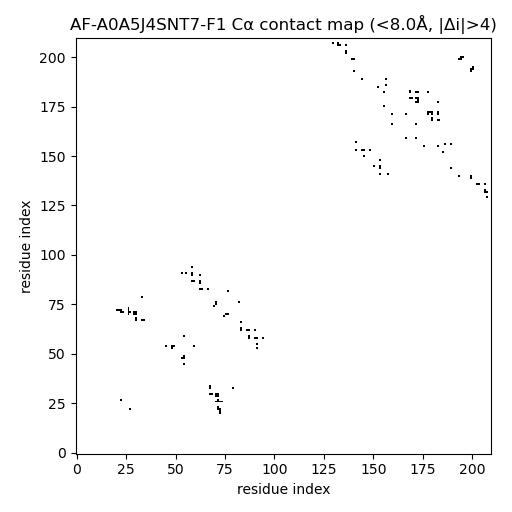 ILE A O 1
ATOM 1034 N N . GLU A 1 122 ? 12.023 -4.277 -15.025 1.00 65.56 122 GLU A N 1
ATOM 1035 C CA . GLU A 1 122 ? 12.293 -5.127 -16.184 1.00 65.56 122 GLU A CA 1
ATOM 1036 C C . GLU A 1 122 ? 12.142 -4.357 -17.508 1.00 65.56 122 GLU A C 1
ATOM 1038 O O . GLU A 1 122 ? 12.998 -4.461 -18.395 1.00 65.56 122 GLU A O 1
ATOM 1043 N N . GLU A 1 123 ? 11.110 -3.520 -17.636 1.00 66.12 123 GLU A N 1
ATOM 1044 C CA . GLU A 1 123 ? 10.902 -2.669 -18.811 1.00 66.12 123 GLU A CA 1
ATOM 1045 C C . GLU A 1 123 ? 12.003 -1.606 -18.962 1.00 66.12 123 GLU A C 1
ATOM 1047 O O . GLU A 1 123 ? 12.523 -1.381 -20.066 1.00 66.12 123 GLU A O 1
ATOM 1052 N N . THR A 1 124 ? 12.434 -1.005 -17.851 1.00 68.12 124 THR A N 1
ATOM 1053 C CA . THR A 1 124 ? 13.533 -0.030 -17.835 1.00 68.12 124 THR A CA 1
ATOM 1054 C C . THR A 1 124 ? 14.846 -0.671 -18.287 1.00 68.12 124 THR A C 1
ATOM 1056 O O . THR A 1 124 ? 15.525 -0.132 -19.165 1.00 68.12 124 THR A O 1
ATOM 1059 N N . ASN A 1 125 ? 15.175 -1.858 -17.771 1.00 65.62 125 ASN A N 1
ATOM 1060 C CA . ASN A 1 125 ? 16.379 -2.599 -18.156 1.00 65.62 125 ASN A CA 1
ATOM 1061 C C . ASN A 1 125 ? 16.362 -2.992 -19.642 1.00 65.62 125 ASN A C 1
ATOM 1063 O O . ASN A 1 125 ? 17.364 -2.829 -20.341 1.00 65.62 125 ASN A O 1
ATOM 1067 N N . ARG A 1 126 ? 15.212 -3.443 -20.163 1.00 66.12 126 ARG A N 1
ATOM 1068 C CA . ARG A 1 126 ? 15.045 -3.736 -21.599 1.00 66.12 126 ARG A CA 1
ATOM 1069 C C . ARG A 1 126 ? 15.233 -2.488 -22.462 1.00 66.12 126 ARG A C 1
ATOM 1071 O O . ARG A 1 126 ? 15.808 -2.572 -23.548 1.00 66.12 126 ARG A O 1
ATOM 1078 N N . THR A 1 127 ? 14.766 -1.333 -21.996 1.00 66.62 127 THR A N 1
ATOM 1079 C CA . THR A 1 127 ? 14.909 -0.058 -22.713 1.00 66.62 127 THR A CA 1
ATOM 1080 C C . THR A 1 127 ? 16.361 0.420 -22.724 1.00 66.62 127 THR A C 1
ATOM 1082 O O . THR A 1 127 ? 16.863 0.805 -23.780 1.00 66.62 127 THR A O 1
ATOM 1085 N N . GLN A 1 128 ? 17.065 0.323 -21.595 1.00 65.06 128 GLN A N 1
ATOM 1086 C CA . GLN A 1 128 ? 18.487 0.666 -21.494 1.00 65.06 128 GLN A CA 1
ATOM 1087 C C . GLN A 1 128 ? 19.367 -0.249 -22.355 1.00 65.06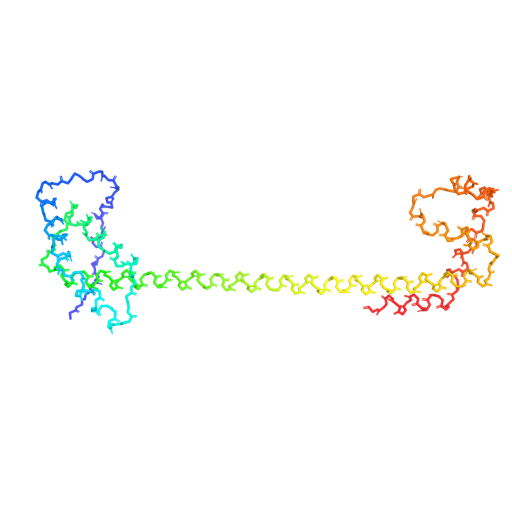 128 GLN A C 1
ATOM 1089 O O . GLN A 1 128 ? 20.252 0.237 -23.054 1.00 65.06 128 GLN A O 1
ATOM 1094 N N . LEU A 1 129 ? 19.091 -1.557 -22.380 1.00 63.91 129 LEU A N 1
ATOM 1095 C CA . LEU A 1 129 ? 19.826 -2.504 -23.224 1.00 63.91 129 LEU A CA 1
ATOM 1096 C C . LEU A 1 129 ? 19.641 -2.195 -24.719 1.00 63.91 129 LEU A C 1
ATOM 1098 O O . LEU A 1 129 ? 20.600 -2.221 -25.488 1.00 63.91 129 LEU A O 1
ATOM 1102 N N . LYS A 1 130 ? 18.417 -1.838 -25.131 1.00 66.81 130 LYS A N 1
ATOM 1103 C CA . LYS A 1 130 ? 18.140 -1.395 -26.506 1.00 66.81 130 LYS A CA 1
ATOM 1104 C C . LYS A 1 130 ? 18.878 -0.102 -26.852 1.00 66.81 130 LYS A C 1
ATOM 1106 O O . LYS A 1 130 ? 19.405 -0.012 -27.956 1.00 66.81 130 LYS A O 1
ATOM 1111 N N . GLN A 1 131 ? 18.936 0.862 -25.931 1.00 66.88 131 GLN A N 1
ATOM 1112 C CA . GLN A 1 131 ? 19.684 2.112 -26.115 1.00 66.88 131 GLN A CA 1
ATOM 1113 C C . GLN A 1 131 ? 21.190 1.852 -26.267 1.00 66.88 131 GLN A C 1
ATOM 1115 O O . GLN A 1 131 ? 21.794 2.308 -27.235 1.00 66.88 131 GLN A O 1
ATOM 1120 N N . PHE A 1 132 ? 21.768 1.025 -25.397 1.00 64.25 132 PHE A N 1
ATOM 1121 C CA . PHE A 1 132 ? 23.176 0.635 -25.474 1.00 64.25 132 PHE A CA 1
ATOM 1122 C C . PHE A 1 132 ? 23.521 -0.043 -26.812 1.00 64.25 132 PHE A C 1
ATOM 1124 O O . PHE A 1 132 ? 24.478 0.339 -27.484 1.00 64.25 132 PHE A O 1
ATOM 1131 N N . ASN A 1 133 ? 22.693 -0.993 -27.258 1.00 69.19 133 ASN A N 1
ATOM 1132 C CA . ASN A 1 133 ? 22.882 -1.666 -28.546 1.00 69.19 133 ASN A CA 1
ATOM 1133 C C . ASN A 1 133 ? 22.753 -0.700 -29.739 1.00 69.19 133 ASN A C 1
ATOM 1135 O O . ASN A 1 133 ? 23.420 -0.880 -30.761 1.00 69.19 133 ASN A O 1
ATOM 1139 N N . THR A 1 134 ? 21.893 0.323 -29.644 1.00 73.38 134 THR A N 1
ATOM 1140 C CA . THR A 1 134 ? 21.808 1.361 -30.681 1.00 73.38 134 THR A CA 1
ATOM 1141 C C . THR A 1 134 ? 23.029 2.272 -30.694 1.00 73.38 134 THR A C 1
ATOM 1143 O O . THR A 1 134 ? 23.483 2.617 -31.784 1.00 73.38 134 THR A O 1
ATOM 1146 N N . ASP A 1 135 ? 23.595 2.599 -29.532 1.00 77.25 135 ASP A N 1
ATOM 1147 C CA . ASP A 1 135 ? 24.802 3.420 -29.425 1.00 77.25 135 ASP A CA 1
ATOM 1148 C C . ASP A 1 135 ? 26.016 2.697 -30.028 1.00 77.25 135 ASP A C 1
ATOM 1150 O O . ASP A 1 135 ? 26.723 3.278 -30.853 1.00 77.25 135 ASP A O 1
ATOM 1154 N N . GLU A 1 136 ? 26.182 1.395 -29.760 1.00 81.62 136 GLU A N 1
ATOM 1155 C CA . GLU A 1 136 ? 27.254 0.585 -30.365 1.00 81.62 136 GLU A CA 1
ATOM 1156 C C . GLU A 1 136 ? 27.151 0.551 -31.905 1.00 81.62 136 GLU A C 1
ATOM 1158 O O . GLU A 1 136 ? 28.148 0.630 -32.635 1.00 81.62 136 GLU A O 1
ATOM 1163 N N . LEU A 1 137 ? 25.926 0.449 -32.436 1.00 83.88 137 LEU A N 1
ATOM 1164 C CA . LEU A 1 137 ? 25.698 0.482 -33.879 1.00 83.88 137 LEU A CA 1
ATOM 1165 C C . LEU A 1 137 ? 26.008 1.867 -34.470 1.00 83.88 137 LEU A C 1
ATOM 1167 O O . LEU A 1 137 ? 26.574 1.943 -35.563 1.00 83.88 137 LEU A O 1
ATOM 1171 N N . ILE A 1 138 ? 25.656 2.949 -33.768 1.00 85.00 138 ILE A N 1
ATOM 1172 C CA . ILE A 1 138 ? 25.957 4.328 -34.180 1.00 85.00 138 ILE A CA 1
ATOM 1173 C C . ILE A 1 138 ? 27.470 4.553 -34.231 1.00 85.00 138 ILE A C 1
ATOM 1175 O O . ILE A 1 138 ? 27.961 5.082 -35.230 1.00 85.00 138 ILE A O 1
ATOM 1179 N N . GLU A 1 139 ? 28.210 4.117 -33.211 1.00 86.75 139 GLU A N 1
ATOM 1180 C CA . GLU A 1 139 ? 29.673 4.212 -33.174 1.00 86.75 139 GLU A CA 1
ATOM 1181 C C . GLU A 1 139 ? 30.309 3.464 -34.345 1.00 86.75 139 GLU A C 1
ATOM 1183 O O . GLU A 1 139 ? 31.108 4.040 -35.081 1.00 86.75 139 GLU A O 1
ATOM 1188 N N . THR A 1 140 ? 29.858 2.234 -34.607 1.00 87.06 140 THR A N 1
ATOM 1189 C CA . THR A 1 140 ? 30.358 1.429 -35.735 1.00 87.06 140 THR A CA 1
ATOM 1190 C C . THR A 1 140 ? 30.091 2.110 -37.083 1.00 87.06 140 THR A C 1
ATOM 1192 O O . THR A 1 140 ? 30.943 2.119 -37.972 1.00 87.06 140 THR A O 1
ATOM 1195 N N . ILE A 1 141 ? 28.907 2.710 -37.258 1.00 88.88 141 ILE A N 1
ATOM 1196 C CA . ILE A 1 141 ? 28.578 3.475 -38.468 1.00 88.88 141 ILE A CA 1
ATOM 1197 C C . ILE A 1 141 ? 29.480 4.712 -38.581 1.00 88.88 141 ILE A C 1
ATOM 1199 O O . ILE A 1 141 ? 29.916 5.051 -39.680 1.00 88.88 141 ILE A O 1
ATOM 1203 N N . PHE A 1 142 ? 29.768 5.402 -37.478 1.00 90.94 142 PHE A N 1
ATOM 1204 C CA . PHE A 1 142 ? 30.660 6.560 -37.486 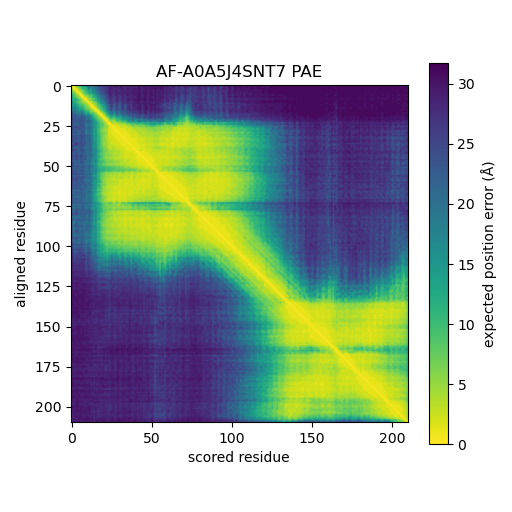1.00 90.94 142 PHE A CA 1
ATOM 1205 C C . PHE A 1 142 ? 32.107 6.189 -37.798 1.00 90.94 142 PHE A C 1
ATOM 1207 O O . PHE A 1 142 ? 32.737 6.910 -38.569 1.00 90.94 142 PHE A O 1
ATOM 1214 N N . GLU A 1 143 ? 32.617 5.080 -37.273 1.00 91.12 143 GLU A N 1
ATOM 1215 C CA . GLU A 1 143 ? 33.941 4.561 -37.628 1.00 91.12 143 GLU A CA 1
ATOM 1216 C C . GLU A 1 143 ? 34.020 4.223 -39.117 1.00 91.12 143 GLU A C 1
ATOM 1218 O O . GLU A 1 143 ? 34.890 4.748 -39.810 1.00 91.12 143 GLU A O 1
ATOM 1223 N N . TYR A 1 144 ? 33.040 3.481 -39.640 1.00 92.12 144 TYR A N 1
ATOM 1224 C CA . TYR A 1 144 ? 32.964 3.160 -41.065 1.00 92.12 144 TYR A CA 1
ATOM 1225 C C . TYR A 1 144 ? 32.984 4.420 -41.945 1.00 92.12 144 TYR A C 1
ATOM 1227 O O . TYR A 1 144 ? 33.772 4.533 -42.884 1.00 92.12 144 TYR A O 1
ATOM 1235 N N . VAL A 1 145 ? 32.150 5.418 -41.636 1.00 91.88 145 VAL A N 1
ATOM 1236 C CA . VAL A 1 145 ? 32.127 6.658 -42.429 1.00 91.88 145 VAL A CA 1
ATOM 1237 C C . VAL A 1 145 ? 33.445 7.425 -42.287 1.00 91.88 145 VAL A C 1
ATOM 1239 O O . VAL A 1 145 ? 33.922 7.986 -43.268 1.00 91.88 145 VAL A O 1
ATOM 1242 N N . LYS A 1 146 ? 34.063 7.439 -41.103 1.00 92.25 146 LYS A N 1
ATOM 1243 C CA . LYS A 1 146 ? 35.348 8.112 -40.868 1.00 92.25 146 LYS A CA 1
ATOM 1244 C C . LYS A 1 146 ? 36.492 7.496 -41.680 1.00 92.25 146 LYS A C 1
ATOM 1246 O O . LYS A 1 146 ? 37.368 8.235 -42.116 1.00 92.25 146 LYS A O 1
ATOM 1251 N N . GLU A 1 147 ? 36.498 6.179 -41.867 1.00 92.38 147 GLU A N 1
ATOM 1252 C CA . GLU A 1 147 ? 37.545 5.469 -42.615 1.00 92.38 147 GLU A CA 1
ATOM 1253 C C . GLU A 1 147 ? 37.386 5.590 -44.137 1.00 92.38 147 GLU A C 1
ATOM 1255 O O . GLU A 1 147 ? 38.379 5.611 -44.863 1.00 92.38 147 GLU A O 1
ATOM 1260 N N . HIS A 1 148 ? 36.148 5.706 -44.625 1.00 91.56 148 HIS A N 1
ATOM 1261 C CA . HIS A 1 148 ? 35.844 5.660 -46.060 1.00 91.56 148 HIS A CA 1
ATOM 1262 C C . HIS A 1 148 ? 35.540 7.018 -46.708 1.00 91.56 148 HIS A C 1
ATOM 1264 O O . HIS A 1 148 ? 35.466 7.103 -47.936 1.00 91.56 148 HIS A O 1
ATOM 1270 N N . TYR A 1 149 ? 35.371 8.078 -45.917 1.00 93.75 149 TYR A N 1
ATOM 1271 C CA . TYR A 1 149 ? 35.030 9.415 -46.402 1.00 93.75 149 TYR A CA 1
ATOM 1272 C C . TYR A 1 149 ? 36.021 10.469 -45.921 1.00 93.75 149 TYR A C 1
ATOM 1274 O O . TYR A 1 149 ? 36.747 10.291 -44.944 1.00 93.75 149 TYR A O 1
ATOM 1282 N N . THR A 1 150 ? 36.051 11.612 -46.606 1.00 92.69 150 THR A N 1
ATOM 1283 C CA . THR A 1 150 ? 36.901 12.726 -46.176 1.00 92.69 150 THR A CA 1
ATOM 1284 C C . THR A 1 150 ? 36.444 13.279 -44.822 1.00 92.69 150 THR A C 1
ATOM 1286 O O . THR A 1 150 ? 35.271 13.201 -44.453 1.00 92.69 150 THR A O 1
ATOM 1289 N N . ILE A 1 151 ? 37.358 13.927 -44.091 1.00 89.06 151 ILE A N 1
ATOM 1290 C CA . ILE A 1 151 ? 37.066 14.549 -42.785 1.00 89.06 151 ILE A CA 1
ATOM 1291 C C . ILE A 1 151 ? 35.873 15.515 -42.877 1.00 89.06 151 ILE A C 1
ATOM 1293 O O . ILE A 1 151 ? 35.054 15.587 -41.958 1.00 89.06 151 ILE A O 1
ATOM 1297 N N . GLN A 1 152 ? 35.750 16.238 -43.992 1.00 88.19 152 GLN A N 1
ATOM 1298 C CA . GLN A 1 152 ? 34.660 17.181 -44.228 1.00 88.19 152 GLN A CA 1
ATOM 1299 C C . GLN A 1 152 ? 33.312 16.469 -44.425 1.00 88.19 152 GLN A C 1
ATOM 1301 O O . GLN A 1 152 ? 32.309 16.885 -43.846 1.00 88.19 152 GLN A O 1
ATOM 1306 N N . GLU A 1 153 ? 33.285 15.374 -45.185 1.00 90.44 153 GLU A N 1
ATOM 1307 C CA . GLU A 1 153 ? 32.082 14.563 -45.410 1.00 90.44 153 GLU A CA 1
ATOM 1308 C C . GLU A 1 153 ? 31.651 13.810 -44.145 1.00 90.44 153 GLU A C 1
ATOM 1310 O O . GLU A 1 153 ? 30.462 13.777 -43.825 1.00 90.44 153 GLU A O 1
ATOM 1315 N N . PHE A 1 154 ? 32.606 13.286 -43.372 1.00 91.88 154 PHE A N 1
ATOM 1316 C CA . PHE A 1 154 ? 32.342 12.681 -42.067 1.00 91.88 154 PHE A CA 1
ATOM 1317 C C . PHE A 1 154 ? 31.779 13.706 -41.074 1.00 91.88 154 PHE A C 1
ATOM 1319 O O . PHE A 1 154 ? 30.790 13.437 -40.390 1.00 91.88 154 PHE A O 1
ATOM 1326 N N . SER A 1 155 ? 32.353 14.911 -41.025 1.00 87.56 155 SER A N 1
ATOM 1327 C CA . SER A 1 155 ? 31.852 15.990 -40.164 1.00 87.56 155 SER A CA 1
ATOM 1328 C C . SER A 1 155 ? 30.425 16.389 -40.546 1.00 87.56 155 SER A C 1
ATOM 1330 O O . SER A 1 155 ? 29.563 16.523 -39.677 1.00 87.56 155 SER A O 1
ATOM 1332 N N . LEU A 1 156 ? 30.145 16.499 -41.849 1.00 90.62 156 LEU A N 1
ATOM 1333 C CA . LEU A 1 156 ? 28.800 16.749 -42.364 1.00 90.62 156 LEU A CA 1
ATOM 1334 C C . LEU A 1 156 ? 27.822 15.630 -41.968 1.00 90.62 156 LEU A C 1
ATOM 1336 O O . LEU A 1 156 ? 26.710 15.916 -41.520 1.00 90.62 156 LEU A O 1
ATOM 1340 N N . TRP A 1 157 ? 28.233 14.366 -42.097 1.00 91.44 157 TRP A N 1
ATOM 1341 C CA . TRP A 1 157 ? 27.438 13.203 -41.702 1.00 91.44 157 TRP A CA 1
ATOM 1342 C C . TRP A 1 157 ? 27.135 13.174 -40.202 1.00 91.44 157 TRP A C 1
ATOM 1344 O O . TRP A 1 157 ? 25.996 12.920 -39.804 1.00 91.44 157 TRP A O 1
ATOM 1354 N N . LYS A 1 158 ? 28.122 13.487 -39.360 1.00 89.00 158 LYS A N 1
ATOM 1355 C CA . LYS A 1 158 ? 27.966 13.545 -37.903 1.00 89.00 158 LYS A CA 1
ATOM 1356 C C . LYS A 1 158 ? 26.974 14.632 -37.485 1.00 89.00 158 LYS A C 1
ATOM 1358 O O . LYS A 1 158 ? 26.062 14.368 -36.709 1.00 89.00 158 LYS A O 1
ATOM 1363 N N . ILE A 1 159 ? 27.094 15.836 -38.049 1.00 86.94 159 ILE A N 1
ATOM 1364 C CA . ILE A 1 159 ? 26.151 16.934 -37.778 1.00 86.94 159 ILE A CA 1
ATOM 1365 C C . ILE A 1 159 ? 24.742 16.543 -38.246 1.00 86.94 159 ILE A C 1
ATOM 1367 O O . ILE A 1 159 ? 23.766 16.723 -37.521 1.00 86.94 159 ILE A O 1
ATOM 1371 N N . TYR A 1 160 ? 24.626 15.965 -39.443 1.00 88.81 160 TYR A N 1
ATOM 1372 C CA . TYR A 1 160 ? 23.345 15.525 -39.986 1.00 88.81 160 TYR A CA 1
ATOM 1373 C C . TYR A 1 160 ? 22.664 14.443 -39.136 1.00 88.81 160 TYR A C 1
ATOM 1375 O O . TYR A 1 160 ? 21.470 14.553 -38.866 1.00 88.81 160 TYR A O 1
ATOM 1383 N N . SER A 1 161 ? 23.401 13.405 -38.738 1.00 85.75 161 SER A N 1
ATOM 1384 C CA . SER A 1 161 ? 22.870 12.258 -37.991 1.00 85.75 161 SER A CA 1
ATOM 1385 C C . SER A 1 161 ? 22.418 12.641 -36.583 1.00 85.75 161 SER A C 1
ATOM 1387 O O . SER A 1 161 ? 21.338 12.225 -36.175 1.00 85.75 161 SER A O 1
ATOM 1389 N N . VAL A 1 162 ? 23.171 13.499 -35.886 1.00 83.94 162 VAL A N 1
ATOM 1390 C CA . VAL A 1 162 ? 22.824 13.978 -34.535 1.00 83.94 162 VAL A CA 1
ATOM 1391 C C . VAL A 1 162 ? 21.648 14.961 -34.552 1.00 83.94 162 VAL A C 1
ATOM 1393 O O . VAL A 1 162 ? 20.839 14.978 -33.632 1.00 83.94 162 VAL A O 1
ATOM 1396 N N . MET A 1 163 ? 21.528 15.794 -35.591 1.00 80.25 163 MET A N 1
ATOM 1397 C CA . MET A 1 163 ? 20.531 16.873 -35.621 1.00 80.25 163 MET A CA 1
ATOM 1398 C C . MET A 1 163 ? 19.228 16.522 -36.355 1.00 80.25 163 MET A C 1
ATOM 1400 O O . MET A 1 163 ? 18.337 17.370 -36.475 1.00 80.25 163 MET A O 1
ATOM 1404 N N . LYS A 1 164 ? 19.078 15.304 -36.887 1.00 77.00 164 LYS A N 1
ATOM 1405 C CA . LYS A 1 164 ? 17.809 14.847 -37.473 1.00 77.00 164 LYS A CA 1
ATOM 1406 C C . LYS A 1 164 ? 16.796 14.481 -36.375 1.00 77.00 164 LYS A C 1
ATOM 1408 O O . LYS A 1 164 ? 17.195 13.902 -35.377 1.00 77.00 164 LYS A O 1
ATOM 1413 N N . PRO A 1 165 ? 15.490 14.784 -36.546 1.00 68.38 165 PRO A N 1
ATOM 1414 C CA . PRO A 1 165 ? 14.82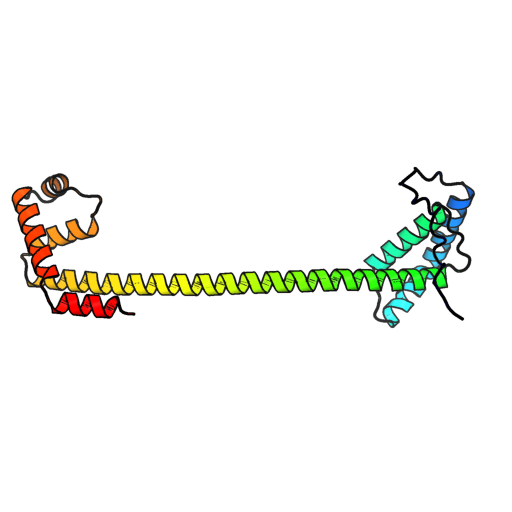3 15.365 -37.722 1.00 68.38 165 PRO A CA 1
ATOM 1415 C C . PRO A 1 165 ? 14.876 16.904 -37.821 1.00 68.38 165 PRO A C 1
ATOM 1417 O O . PRO A 1 165 ? 14.433 17.459 -38.826 1.00 68.38 165 PRO A O 1
ATOM 1420 N N . HIS A 1 166 ? 15.431 17.597 -36.827 1.00 74.75 166 HIS A N 1
ATOM 1421 C CA . HIS A 1 166 ? 15.289 19.045 -36.616 1.00 74.75 166 HIS A CA 1
ATOM 1422 C C . HIS A 1 166 ? 16.090 19.952 -37.572 1.00 74.75 166 HIS A C 1
ATOM 1424 O O . HIS A 1 166 ? 15.894 21.172 -37.569 1.00 74.75 166 HIS A O 1
ATOM 1430 N N . ILE A 1 167 ? 16.960 19.389 -38.421 1.00 78.38 167 ILE A N 1
ATOM 1431 C CA . ILE A 1 167 ? 17.761 20.145 -39.394 1.00 78.38 167 ILE A CA 1
ATOM 1432 C C . ILE A 1 167 ? 17.373 19.878 -40.861 1.00 78.38 167 ILE A C 1
ATOM 1434 O O . ILE A 1 167 ? 17.207 18.734 -41.309 1.00 78.38 167 ILE A O 1
ATOM 1438 N N . SER A 1 168 ? 17.247 20.963 -41.635 1.00 84.56 168 SER A N 1
ATOM 1439 C CA . SER A 1 168 ? 17.064 20.941 -43.092 1.00 84.56 168 SER A CA 1
ATOM 1440 C C . SER A 1 168 ? 18.403 21.119 -43.817 1.00 84.56 168 SER A C 1
ATOM 1442 O O . SER A 1 168 ? 19.347 21.677 -43.259 1.00 84.56 168 SER A O 1
ATOM 1444 N N . TYR A 1 169 ? 18.493 20.683 -45.079 1.00 86.19 169 TYR A N 1
ATOM 1445 C CA . TYR A 1 169 ? 19.715 20.855 -45.879 1.00 86.19 169 TYR A CA 1
ATOM 1446 C C . TYR A 1 169 ? 20.084 22.323 -46.120 1.00 86.19 169 TYR A C 1
ATOM 1448 O O . TYR A 1 169 ? 21.264 22.640 -46.214 1.00 86.19 169 TYR A O 1
ATOM 1456 N N . ASN A 1 170 ? 19.100 23.227 -46.127 1.00 84.50 170 ASN A N 1
ATOM 1457 C CA . ASN A 1 170 ? 19.338 24.669 -46.183 1.00 84.50 170 ASN A CA 1
ATOM 1458 C C . ASN A 1 170 ? 20.071 25.164 -44.919 1.00 84.50 170 ASN A C 1
ATOM 1460 O O . ASN A 1 170 ? 21.119 25.793 -45.016 1.00 84.50 170 ASN A O 1
ATOM 1464 N N . LYS A 1 171 ? 19.607 24.770 -43.724 1.00 83.31 171 LYS A N 1
ATOM 1465 C CA . LYS A 1 171 ? 20.292 25.110 -42.464 1.00 83.31 171 LYS A CA 1
ATOM 1466 C C . LYS A 1 171 ? 21.692 24.487 -42.372 1.00 83.31 171 LYS A C 1
ATOM 1468 O O . LYS A 1 171 ? 22.621 25.146 -41.926 1.00 83.31 171 LYS A O 1
ATOM 1473 N N . LEU A 1 172 ? 21.873 23.247 -42.837 1.00 84.56 172 LEU A N 1
ATOM 1474 C CA . LEU A 1 172 ? 23.201 22.614 -42.929 1.00 84.56 172 LEU A CA 1
ATOM 1475 C C . LEU A 1 172 ? 24.142 23.370 -43.871 1.00 84.56 172 LEU A C 1
ATOM 1477 O O . LEU A 1 172 ? 25.318 23.522 -43.555 1.00 84.56 172 LEU A O 1
ATOM 1481 N N . SER A 1 173 ? 23.627 23.867 -44.996 1.00 89.31 173 SER A N 1
ATOM 1482 C CA . SER A 1 173 ? 24.381 24.684 -45.952 1.00 89.31 173 SER A CA 1
ATOM 1483 C C . SER A 1 173 ? 24.891 25.972 -45.310 1.00 89.31 173 SER A C 1
ATOM 1485 O O . SER A 1 173 ? 26.068 26.290 -45.448 1.00 89.31 173 SER A O 1
ATOM 1487 N N . GLN A 1 174 ? 24.054 26.638 -44.510 1.00 86.25 174 GLN A N 1
ATOM 1488 C CA . GLN A 1 174 ? 24.436 27.834 -43.751 1.00 86.25 174 GLN A CA 1
ATOM 1489 C C . GLN A 1 174 ? 25.500 27.555 -42.676 1.00 86.25 174 GLN A C 1
ATOM 1491 O O . GLN A 1 174 ? 26.354 28.397 -42.432 1.00 86.25 174 GLN A O 1
ATOM 1496 N N . ILE A 1 175 ? 25.461 26.383 -42.035 1.00 83.75 175 ILE A N 1
ATOM 1497 C CA . ILE A 1 175 ? 26.410 26.007 -40.971 1.00 83.75 175 ILE A CA 1
ATOM 1498 C C . ILE A 1 175 ? 27.760 25.557 -41.543 1.00 83.75 175 ILE A C 1
ATOM 1500 O O . ILE A 1 175 ? 28.804 25.814 -40.952 1.00 83.75 175 ILE A O 1
ATOM 1504 N N . THR A 1 176 ? 27.748 24.856 -42.677 1.00 82.38 176 THR A N 1
ATOM 1505 C CA . THR A 1 176 ? 28.938 24.184 -43.230 1.00 82.38 176 THR A CA 1
ATOM 1506 C C . THR A 1 176 ? 29.563 24.912 -44.419 1.00 82.38 176 THR A C 1
ATOM 1508 O O . THR A 1 176 ? 30.611 24.484 -44.898 1.00 82.38 176 THR A O 1
ATOM 1511 N N . ASN A 1 177 ? 28.934 25.987 -44.912 1.00 85.38 177 ASN A N 1
ATOM 1512 C CA . ASN A 1 177 ? 29.289 26.702 -46.146 1.00 85.38 177 ASN A CA 1
ATOM 1513 C C . ASN A 1 177 ? 29.359 25.808 -47.402 1.00 85.38 177 ASN A C 1
ATOM 1515 O O . ASN A 1 177 ? 29.955 26.181 -48.411 1.00 85.38 177 ASN A O 1
ATOM 1519 N N . LEU A 1 178 ? 28.737 24.627 -47.361 1.00 88.44 178 LEU A N 1
ATOM 1520 C CA . LEU A 1 178 ? 28.606 23.718 -48.498 1.00 88.44 178 LEU A CA 1
ATOM 1521 C C . LEU A 1 178 ? 27.307 23.991 -49.251 1.00 88.44 178 LEU A C 1
ATOM 1523 O O . LEU A 1 178 ? 26.303 24.364 -48.646 1.00 88.44 178 LEU A O 1
ATOM 1527 N N . SER A 1 179 ? 27.278 23.751 -50.563 1.00 90.69 179 SER A N 1
ATOM 1528 C CA . SER A 1 179 ? 26.029 23.883 -51.322 1.00 90.69 179 SER A CA 1
ATOM 1529 C C . SER A 1 179 ? 25.022 22.790 -50.938 1.00 90.69 179 SER A C 1
ATOM 1531 O O . SER A 1 179 ? 25.388 21.657 -50.619 1.00 90.69 179 SER A O 1
ATOM 1533 N N . MET A 1 180 ? 23.724 23.098 -51.022 1.00 88.00 180 MET A N 1
ATOM 1534 C CA . MET A 1 180 ? 22.664 22.117 -50.746 1.00 88.00 180 MET A CA 1
ATOM 1535 C C . MET A 1 180 ? 22.751 20.873 -51.644 1.00 88.00 180 MET A C 1
ATOM 1537 O O . MET A 1 180 ? 22.448 19.772 -51.186 1.00 88.00 180 MET A O 1
ATOM 1541 N N . GLN A 1 181 ? 23.188 21.031 -52.898 1.00 90.00 181 GLN A N 1
ATOM 1542 C CA . GLN A 1 181 ? 23.390 19.917 -53.829 1.00 90.00 181 GLN A CA 1
ATOM 1543 C C . GLN A 1 181 ? 24.528 19.001 -53.370 1.00 90.00 181 GLN A C 1
ATOM 1545 O O . GLN A 1 181 ? 24.339 17.788 -53.315 1.00 90.00 181 GLN A O 1
ATOM 1550 N N . GLN A 1 182 ? 25.669 19.573 -52.967 1.00 86.31 182 GLN A N 1
ATOM 1551 C CA . GLN A 1 182 ? 26.787 18.808 -52.405 1.00 86.31 182 GLN A CA 1
ATOM 1552 C C . GLN A 1 182 ? 26.362 18.075 -51.132 1.00 86.31 182 GLN A C 1
ATOM 1554 O O . GLN A 1 182 ? 26.563 16.871 -51.031 1.00 86.31 182 GLN A O 1
ATOM 1559 N N . ILE A 1 183 ? 25.678 18.759 -50.209 1.00 88.88 183 ILE A N 1
ATOM 1560 C CA . ILE A 1 183 ? 25.182 18.149 -48.968 1.00 88.88 183 ILE A CA 1
ATOM 1561 C C . ILE A 1 183 ? 24.240 16.979 -49.263 1.00 88.88 183 ILE A C 1
ATOM 1563 O O . ILE A 1 183 ? 24.390 15.898 -48.691 1.00 88.88 183 ILE A O 1
ATOM 1567 N N . SER A 1 184 ? 23.270 17.180 -50.159 1.00 89.44 184 SER A N 1
ATOM 1568 C CA . SER A 1 184 ? 22.302 16.141 -50.512 1.00 89.44 184 SER A CA 1
ATOM 1569 C C . SER A 1 184 ? 22.973 14.951 -51.193 1.00 89.44 184 SER A C 1
ATOM 1571 O O . SER A 1 184 ? 22.627 13.810 -50.890 1.00 89.44 184 SER A O 1
ATOM 1573 N N . SER A 1 185 ? 23.929 15.203 -52.089 1.00 91.06 185 SER A N 1
ATOM 1574 C CA . SER A 1 185 ? 24.675 14.159 -52.791 1.00 91.06 185 SER A CA 1
ATOM 1575 C C . SER A 1 185 ? 25.522 13.339 -51.819 1.00 91.06 185 SER A C 1
ATOM 1577 O O . SER A 1 185 ? 25.397 12.118 -51.777 1.00 91.06 185 SER A O 1
ATOM 1579 N N . THR A 1 186 ? 26.323 14.001 -50.980 1.00 89.00 186 THR A N 1
ATOM 1580 C CA . THR A 1 186 ? 27.192 13.351 -49.990 1.00 89.00 186 THR A CA 1
ATOM 1581 C C . THR A 1 186 ? 26.387 12.518 -48.994 1.00 89.00 186 THR A C 1
ATOM 1583 O O . THR A 1 186 ? 26.699 11.353 -48.772 1.00 89.00 186 THR A O 1
ATOM 1586 N N . ILE A 1 187 ? 25.305 13.064 -48.431 1.00 91.12 187 ILE A N 1
ATOM 1587 C CA . ILE A 1 187 ? 24.481 12.334 -47.456 1.00 91.12 187 ILE A CA 1
ATOM 1588 C C . ILE A 1 187 ? 23.762 11.148 -48.102 1.00 91.12 187 ILE A C 1
ATOM 1590 O O . ILE A 1 187 ? 23.624 10.106 -47.465 1.00 91.12 187 ILE A O 1
ATOM 1594 N N . SER A 1 188 ? 23.294 11.286 -49.344 1.00 91.06 188 SER A N 1
ATOM 1595 C CA . SER A 1 188 ? 22.632 10.180 -50.048 1.00 91.06 188 SER A CA 1
ATOM 1596 C C . SER A 1 188 ? 23.615 9.059 -50.369 1.00 91.06 188 SER A C 1
ATOM 1598 O O . SER A 1 188 ? 23.281 7.897 -50.167 1.00 91.06 188 SER A O 1
ATOM 1600 N N . LYS A 1 189 ? 24.838 9.412 -50.780 1.00 92.69 189 LYS A N 1
ATOM 1601 C CA . LYS A 1 189 ? 25.921 8.456 -51.020 1.00 92.69 189 LYS A CA 1
ATOM 1602 C C . LYS A 1 189 ? 26.267 7.670 -49.750 1.00 92.69 189 LYS A C 1
ATOM 1604 O O . LYS A 1 189 ? 26.190 6.450 -49.761 1.00 92.69 189 LYS A O 1
ATOM 1609 N N . ILE A 1 190 ? 26.510 8.365 -48.633 1.00 91.75 190 ILE A N 1
ATOM 1610 C CA . ILE A 1 190 ? 26.812 7.723 -47.341 1.00 91.75 190 ILE A CA 1
ATOM 1611 C C . ILE A 1 190 ? 25.673 6.798 -46.892 1.00 91.75 190 ILE A C 1
ATOM 1613 O O . ILE A 1 190 ? 25.917 5.684 -46.431 1.00 91.75 190 ILE A O 1
ATOM 1617 N N . LYS A 1 191 ? 24.412 7.223 -47.049 1.00 90.56 191 LYS A N 1
ATOM 1618 C CA . LYS A 1 191 ? 23.251 6.382 -46.718 1.00 90.56 191 LYS A CA 1
ATOM 1619 C C . LYS A 1 191 ? 23.196 5.103 -47.538 1.00 90.56 191 LYS A C 1
ATOM 1621 O O . LYS A 1 191 ? 22.885 4.057 -46.973 1.00 90.56 191 LYS A O 1
ATOM 1626 N N . GLU A 1 192 ? 23.426 5.198 -48.842 1.00 91.31 192 GLU A N 1
ATOM 1627 C CA . GLU A 1 192 ? 23.341 4.039 -49.727 1.00 91.31 192 GLU A CA 1
ATOM 1628 C C . GLU A 1 192 ? 24.486 3.055 -49.459 1.00 91.31 192 GLU A C 1
ATOM 1630 O O . GLU A 1 192 ? 24.248 1.850 -49.377 1.00 91.31 192 GLU A O 1
ATOM 1635 N N . ASP A 1 193 ? 25.689 3.558 -49.180 1.00 89.94 193 ASP A N 1
ATOM 1636 C CA . ASP A 1 193 ? 26.839 2.729 -48.807 1.00 89.94 193 ASP A CA 1
ATOM 1637 C C . ASP A 1 193 ? 26.599 1.995 -47.476 1.00 89.94 193 ASP A C 1
ATOM 1639 O O . ASP A 1 193 ? 26.764 0.779 -47.392 1.00 89.94 193 ASP A O 1
ATOM 1643 N N . ILE A 1 194 ? 26.098 2.686 -46.444 1.00 89.81 194 ILE A N 1
ATOM 1644 C CA . ILE A 1 194 ? 25.734 2.046 -45.164 1.00 89.81 194 ILE A CA 1
ATOM 1645 C C . ILE A 1 194 ? 24.645 0.984 -45.369 1.00 89.81 194 ILE A C 1
ATOM 1647 O O . ILE A 1 194 ? 24.674 -0.079 -44.748 1.00 89.81 194 ILE A O 1
ATOM 1651 N N . LYS A 1 195 ? 23.661 1.266 -46.230 1.00 87.19 195 LYS A N 1
ATOM 1652 C CA . LYS A 1 195 ? 22.522 0.378 -46.491 1.00 87.19 195 LYS A CA 1
ATOM 1653 C C . LYS A 1 195 ? 22.911 -0.873 -47.276 1.00 87.19 195 LYS A C 1
ATOM 1655 O O . LYS A 1 195 ? 22.227 -1.886 -47.148 1.00 87.19 195 LYS A O 1
ATOM 1660 N N . THR A 1 196 ? 23.962 -0.805 -48.087 1.00 88.19 196 THR A N 1
ATOM 1661 C CA . THR A 1 196 ? 24.452 -1.923 -48.906 1.00 88.19 196 THR A CA 1
ATOM 1662 C C . THR A 1 196 ? 25.598 -2.694 -48.243 1.00 88.19 196 THR A C 1
ATOM 1664 O O . THR A 1 196 ? 25.877 -3.827 -48.641 1.00 88.19 196 THR A O 1
ATOM 1667 N N . ASN A 1 197 ? 26.204 -2.148 -47.183 1.00 89.19 197 ASN A N 1
ATOM 1668 C CA . ASN A 1 197 ? 27.256 -2.800 -46.409 1.00 89.19 197 ASN A CA 1
ATOM 1669 C C . ASN A 1 197 ? 26.727 -4.021 -45.621 1.00 89.19 197 ASN A C 1
ATOM 1671 O O . ASN A 1 197 ? 26.035 -3.896 -44.607 1.00 89.19 197 ASN A O 1
ATOM 1675 N N . GLN A 1 198 ? 27.104 -5.223 -46.070 1.00 84.19 198 GLN A N 1
ATOM 1676 C CA . GLN A 1 198 ? 26.677 -6.497 -45.476 1.00 84.19 198 GLN A CA 1
ATOM 1677 C C . GLN A 1 198 ? 27.138 -6.686 -44.023 1.00 84.19 198 GLN A C 1
ATOM 1679 O O . GLN A 1 198 ? 26.421 -7.314 -43.239 1.00 84.19 198 GLN A O 1
ATOM 1684 N N . GLU A 1 199 ? 28.283 -6.128 -43.629 1.00 85.44 199 GLU A N 1
ATOM 1685 C CA . GLU A 1 199 ? 28.798 -6.231 -42.260 1.00 85.44 199 GLU A CA 1
ATOM 1686 C C . GLU A 1 199 ? 27.953 -5.397 -41.293 1.00 85.44 199 GLU A C 1
ATOM 1688 O O . GLU A 1 199 ? 27.496 -5.913 -40.271 1.00 85.44 199 GLU A O 1
ATOM 1693 N N . LEU A 1 200 ? 27.636 -4.149 -41.658 1.00 87.19 200 LEU A N 1
ATOM 1694 C CA . LEU A 1 200 ? 26.758 -3.278 -40.865 1.00 87.19 200 LEU A CA 1
ATOM 1695 C C . LEU A 1 200 ? 25.329 -3.830 -40.788 1.00 87.19 200 LEU A C 1
ATOM 1697 O O . LEU A 1 200 ? 24.701 -3.783 -39.728 1.00 87.19 200 LEU A O 1
ATOM 1701 N N . ILE A 1 201 ? 24.819 -4.411 -41.879 1.00 85.94 201 ILE A N 1
ATOM 1702 C CA . ILE A 1 201 ? 23.512 -5.087 -41.896 1.00 85.94 201 ILE A CA 1
ATOM 1703 C C . ILE A 1 201 ? 23.514 -6.292 -40.950 1.00 85.94 201 ILE A C 1
ATOM 1705 O O . ILE A 1 201 ? 22.560 -6.483 -40.192 1.00 85.94 201 ILE A O 1
ATOM 1709 N N . THR A 1 202 ? 24.569 -7.106 -40.979 1.00 83.75 202 THR A N 1
ATOM 1710 C CA . THR A 1 202 ? 24.695 -8.293 -40.123 1.00 83.75 202 THR A CA 1
ATOM 1711 C C . THR A 1 202 ? 24.836 -7.897 -38.655 1.00 83.75 202 THR A C 1
ATOM 1713 O O . THR A 1 202 ? 24.149 -8.464 -37.803 1.00 83.75 202 THR A O 1
ATOM 1716 N N . LYS A 1 203 ? 25.636 -6.867 -38.352 1.00 82.25 203 LYS A N 1
ATOM 1717 C CA . LYS A 1 203 ? 25.788 -6.328 -36.995 1.00 82.25 203 LYS A CA 1
ATOM 1718 C C . LYS A 1 203 ? 24.475 -5.745 -36.471 1.00 82.25 203 LYS A C 1
ATOM 1720 O O . LYS A 1 203 ? 24.055 -6.087 -35.370 1.00 82.25 203 LYS A O 1
ATOM 1725 N N . ARG A 1 204 ? 23.754 -4.975 -37.295 1.00 81.69 204 ARG A N 1
ATOM 1726 C CA . ARG A 1 204 ? 22.408 -4.476 -36.973 1.00 81.69 204 ARG A CA 1
ATOM 1727 C C . ARG A 1 204 ? 21.431 -5.611 -36.670 1.00 81.69 204 ARG A C 1
ATOM 1729 O O . ARG A 1 204 ? 20.672 -5.509 -35.715 1.00 81.69 204 ARG A O 1
ATOM 1736 N N . LYS A 1 205 ? 21.431 -6.682 -37.472 1.00 81.88 205 LYS A N 1
ATOM 1737 C CA . LYS A 1 205 ? 20.573 -7.851 -37.223 1.00 81.88 205 LYS A CA 1
ATOM 1738 C C . LYS A 1 205 ? 20.911 -8.508 -35.888 1.00 81.88 205 LYS A C 1
ATOM 1740 O O . LYS A 1 205 ? 19.995 -8.750 -35.122 1.00 81.88 205 LYS A O 1
ATOM 1745 N N . LYS A 1 206 ? 22.198 -8.715 -35.590 1.00 82.31 206 LYS A N 1
ATOM 1746 C CA . LYS A 1 206 ? 22.669 -9.320 -34.334 1.00 82.31 206 LYS A CA 1
ATOM 1747 C C . LYS A 1 206 ? 22.307 -8.489 -33.094 1.00 82.31 206 LYS A C 1
ATOM 1749 O O . LYS A 1 206 ? 21.934 -9.061 -32.079 1.00 82.31 206 LYS A O 1
ATOM 1754 N N . LEU A 1 207 ? 22.401 -7.160 -33.185 1.00 76.50 207 LEU A N 1
ATOM 1755 C CA . LEU A 1 207 ? 22.103 -6.232 -32.084 1.00 76.50 207 LEU A CA 1
ATOM 1756 C C . LEU A 1 207 ? 20.597 -6.019 -31.843 1.00 76.50 207 LEU A C 1
ATOM 1758 O O . LEU A 1 207 ? 20.212 -5.608 -30.752 1.00 76.50 207 LEU A O 1
ATOM 1762 N N . LEU A 1 208 ? 19.754 -6.285 -32.849 1.00 69.12 208 LEU A N 1
ATOM 1763 C CA . LEU A 1 208 ? 18.291 -6.139 -32.777 1.00 69.12 208 LEU A CA 1
ATOM 1764 C C . LEU A 1 208 ? 17.534 -7.476 -32.649 1.00 69.12 208 LEU A C 1
ATOM 1766 O O . LEU A 1 208 ? 16.315 -7.457 -32.503 1.00 69.12 208 LEU A O 1
ATOM 1770 N N . SER A 1 209 ? 18.214 -8.623 -32.763 1.00 62.25 209 SER A N 1
ATOM 1771 C CA . SER A 1 209 ? 17.624 -9.968 -32.638 1.00 62.25 209 SER A CA 1
ATOM 1772 C C . SER A 1 209 ? 17.683 -10.551 -31.218 1.00 62.25 209 SER A C 1
ATOM 1774 O O . SER A 1 209 ? 17.466 -11.750 -31.053 1.00 62.25 209 SER A O 1
ATOM 1776 N N . LEU A 1 210 ? 18.013 -9.726 -30.223 1.00 48.72 210 LEU A N 1
ATOM 1777 C CA . LEU A 1 210 ? 18.006 -10.011 -28.784 1.00 48.72 210 LEU A CA 1
ATOM 1778 C C . LEU A 1 210 ? 17.028 -9.047 -28.103 1.00 48.72 210 LEU A C 1
ATOM 1780 O O . LEU A 1 210 ? 16.368 -9.481 -27.138 1.00 48.72 210 LEU A O 1
#

Organism: NCBI:txid433724

Sequence (210 aa):
MIYGNSRGNNKNKHYLTKKNKLTSEQNIEKANEFLNWFKLNQDFLINQEIRRNNYNHDVFTDTLLKMYNKILYNAQINDYRGYFSRAYYTNTFQYNCLKSKENALNQSIENDIQETIENDIEETNRTQLKQFNTDELIETIFEYVKEHYTIQEFSLWKIYSVMKPHISYNKLSQITNLSMQQISSTISKIKEDIKTNQELITKRKKLLSL

Foldseek 3Di:
DDPDDPPPPCPPPDPDDPDVQDFDPVLVVVLVVLVVVCVVCVVVLQVVCVVVVQDDPVLLVVLNVVVSVCSRRPDDDPDSPVSSVVSSVVSSVVVVVVVVVVVVVVVVVVVVVVVVVVVVVVVVVVVVLLVVLVVVLVVVLLVVCPVVDDPLLSVLLVCVVVCPPPDDLVNSCVVSVDDSVVSVVSNVVSVVCCVPDPVSVVSVCVSPVD

pLDDT: mean 80.53, std 14.15, range [31.12, 94.62]

Nearest PDB structures (foldseek):
  8otz-assembly1_DW  TM=2.865E-01  e=2.916E+00  Bos taurus
  8otz-assembly1_DQ  TM=2.666E-01  e=3.435E+00  Bos taurus

Secondary structure (DSSP, 8-state):
-------S--TT---------PPPHHHHHHHHHHHHHHHHHHHHHHHHHHHTT---HHHHHHHHHHHHHHHHHT---S-HHHHHHHHHHHHHHHHHHHHHHHHHHHHHHHHHHHHHHHHHHHHHHHHHHHHHHHHHHHHHHHHHHHHHS-HHHHHHHHHHHHHTTT--HHHHHHHH---HHHHHHHHHHHHHHHHH-HHHHHHHHH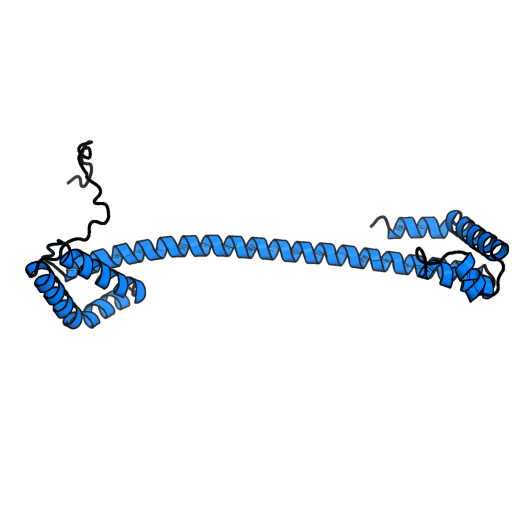HH--

Radius of gyration: 41.66 Å; Cα contacts (8 Å, |Δi|>4): 83; chains: 1; bounding box: 82×55×95 Å

Mean predicted aligned error: 17.32 Å